Protein AF-V4ZV68-F1 (afdb_monomer)

Radius of gyration: 43.15 Å; Cα contacts (8 Å, |Δi|>4): 300; chains: 1; bounding box: 70×61×117 Å

Structure (mmCIF, N/CA/C/O backbone):
data_AF-V4ZV68-F1
#
_entry.id   AF-V4ZV68-F1
#
loop_
_atom_site.group_PDB
_atom_site.id
_atom_site.type_symbol
_atom_site.label_atom_id
_atom_site.label_alt_id
_atom_site.label_comp_id
_atom_site.label_asym_id
_atom_site.label_entity_id
_atom_site.label_seq_id
_atom_site.pdbx_PDB_ins_code
_atom_site.Cartn_x
_atom_site.Cartn_y
_atom_site.Cartn_z
_atom_site.occupancy
_atom_site.B_iso_or_equiv
_atom_site.auth_seq_id
_atom_site.auth_comp_id
_atom_site.auth_asym_id
_atom_site.auth_atom_id
_atom_site.pdbx_PDB_model_num
ATOM 1 N N . VAL A 1 1 ? -20.630 -19.781 59.875 1.00 51.06 1 VAL A N 1
ATOM 2 C CA . VAL A 1 1 ? -20.233 -19.107 58.623 1.00 51.06 1 VAL A CA 1
ATOM 3 C C . VAL A 1 1 ? -20.513 -20.066 57.483 1.00 51.06 1 VAL A C 1
ATOM 5 O O . VAL A 1 1 ? -19.965 -21.161 57.506 1.00 51.06 1 VAL A O 1
ATOM 8 N N . ALA A 1 2 ? -21.461 -19.727 56.608 1.00 61.34 2 ALA A N 1
ATOM 9 C CA . ALA A 1 2 ? -21.861 -20.578 55.482 1.00 61.34 2 ALA A CA 1
ATOM 10 C C . ALA A 1 2 ? -21.012 -20.315 54.225 1.00 61.34 2 ALA A C 1
ATOM 12 O O . ALA A 1 2 ? -20.821 -21.233 53.435 1.00 61.34 2 ALA A O 1
ATOM 13 N N . ASP A 1 3 ? -20.454 -19.106 54.104 1.00 63.41 3 ASP A N 1
ATOM 14 C CA . ASP A 1 3 ? -19.546 -18.684 53.041 1.00 63.41 3 ASP A CA 1
ATOM 15 C C . ASP A 1 3 ? -18.345 -17.932 53.660 1.00 63.41 3 ASP A C 1
ATOM 17 O O . ASP A 1 3 ? -18.550 -16.943 54.367 1.00 63.41 3 ASP A O 1
ATOM 21 N N . PRO A 1 4 ? -17.099 -18.417 53.502 1.00 64.12 4 PRO A N 1
ATOM 22 C CA . PRO A 1 4 ? -15.907 -17.743 54.014 1.00 64.12 4 PRO A CA 1
ATOM 23 C C 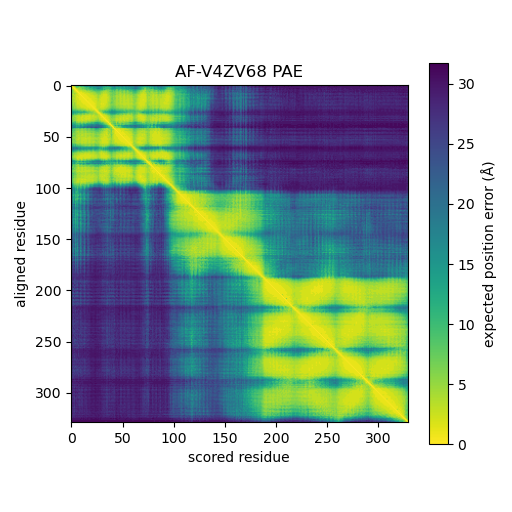. PRO A 1 4 ? -15.505 -16.490 53.215 1.00 64.12 4 PRO A C 1
ATOM 25 O O . PRO A 1 4 ? -14.633 -15.758 53.680 1.00 64.12 4 PRO A O 1
ATOM 28 N N . GLU A 1 5 ? -16.093 -16.246 52.039 1.00 65.94 5 GLU A N 1
ATOM 29 C CA . GLU A 1 5 ? -15.819 -15.067 51.201 1.00 65.94 5 GLU A CA 1
ATOM 30 C C . GLU A 1 5 ? -16.762 -13.885 51.493 1.00 65.94 5 GLU A C 1
ATOM 32 O O . GLU A 1 5 ? -16.598 -12.805 50.922 1.00 65.94 5 GLU A O 1
ATOM 37 N N . ASP A 1 6 ? -17.714 -14.072 52.409 1.00 74.19 6 ASP A N 1
ATOM 38 C CA . ASP A 1 6 ? -18.699 -13.066 52.799 1.00 74.19 6 ASP A CA 1
ATOM 39 C C . ASP A 1 6 ? -18.038 -11.815 53.418 1.00 74.19 6 ASP A C 1
ATOM 41 O O . ASP A 1 6 ? -17.112 -11.900 54.239 1.00 74.19 6 ASP A O 1
ATOM 45 N N . SER A 1 7 ? -18.507 -10.628 53.026 1.00 76.06 7 SER A N 1
ATOM 46 C CA . SER A 1 7 ? -17.995 -9.354 53.537 1.00 76.06 7 SER A CA 1
ATOM 47 C C . SER A 1 7 ? -18.281 -9.179 55.028 1.00 76.06 7 SER A C 1
ATOM 49 O O . SER A 1 7 ? -17.421 -8.653 55.742 1.00 76.06 7 SER A O 1
ATOM 51 N N . ASP A 1 8 ? -19.392 -9.733 55.520 1.00 79.50 8 ASP A N 1
ATOM 52 C CA . ASP A 1 8 ? -19.786 -9.716 56.934 1.00 79.50 8 ASP A CA 1
ATOM 53 C C . ASP A 1 8 ? -18.721 -10.357 57.837 1.00 79.50 8 ASP A C 1
ATOM 55 O O . ASP A 1 8 ? -18.378 -9.858 58.913 1.00 79.50 8 ASP A O 1
ATOM 59 N N . VAL A 1 9 ? -18.126 -11.461 57.378 1.00 82.25 9 VAL A N 1
ATOM 60 C CA . VAL A 1 9 ? -17.083 -12.186 58.114 1.00 82.25 9 VAL A CA 1
ATOM 61 C C . VAL A 1 9 ? -15.828 -11.324 58.251 1.00 82.25 9 VAL A C 1
ATOM 63 O O . VAL A 1 9 ? -15.207 -11.278 59.316 1.00 82.25 9 VAL A O 1
ATOM 66 N N . ASN A 1 10 ? -15.478 -10.586 57.196 1.00 83.06 10 ASN A N 1
ATOM 67 C CA . ASN A 1 10 ? -14.336 -9.678 57.208 1.00 83.06 10 ASN A CA 1
ATOM 68 C C . ASN A 1 10 ? -14.552 -8.492 58.160 1.00 83.06 10 ASN A C 1
ATOM 70 O O . ASN A 1 10 ? -13.594 -8.060 58.806 1.00 83.06 10 ASN A O 1
ATOM 74 N N . VAL A 1 11 ? -15.787 -7.998 58.299 1.00 86.12 11 VAL A N 1
ATOM 75 C CA . VAL A 1 11 ? -16.138 -6.957 59.283 1.00 86.12 11 VAL A CA 1
ATOM 76 C C . VAL A 1 11 ? -15.916 -7.452 60.704 1.00 86.12 11 VAL A C 1
ATOM 78 O O . VAL A 1 11 ? -15.262 -6.764 61.488 1.00 86.12 11 VAL A O 1
ATOM 81 N N . LEU A 1 12 ? -16.372 -8.664 61.027 1.00 87.75 12 LEU A N 1
ATOM 82 C CA . LEU A 1 12 ? -16.186 -9.245 62.360 1.00 87.75 12 LEU A CA 1
ATOM 83 C C . LEU A 1 12 ? -14.702 -9.434 62.705 1.00 87.75 12 LEU A C 1
ATOM 85 O O . LEU A 1 12 ? -14.276 -9.069 63.802 1.00 87.75 12 LEU A O 1
ATOM 89 N N . PHE A 1 13 ? -13.886 -9.935 61.771 1.00 88.19 13 PHE A N 1
ATOM 90 C CA . PHE A 1 13 ? -12.441 -10.070 61.992 1.00 88.19 13 PHE A CA 1
ATOM 91 C C . PHE A 1 13 ? -11.735 -8.721 62.165 1.00 88.19 13 PHE A C 1
ATOM 93 O O . PHE A 1 13 ? -10.830 -8.600 62.993 1.00 88.19 13 PHE A O 1
ATOM 100 N N . GLN A 1 14 ? -12.151 -7.694 61.419 1.00 87.62 14 GLN A N 1
ATOM 101 C CA . GLN A 1 14 ? -11.648 -6.334 61.624 1.00 87.62 14 GLN A CA 1
ATOM 102 C C . GLN A 1 14 ? -12.088 -5.762 62.974 1.00 87.62 14 GLN A C 1
ATOM 104 O O . GLN A 1 14 ? -11.306 -5.052 63.602 1.00 87.62 14 GLN A O 1
ATOM 109 N N . GLY A 1 15 ? -13.284 -6.120 63.449 1.00 89.69 15 GLY A N 1
ATOM 110 C CA . GLY A 1 15 ? -13.753 -5.845 64.805 1.00 89.69 15 GLY A CA 1
ATOM 111 C C . GLY A 1 15 ? -12.827 -6.401 65.873 1.00 89.69 15 GLY A C 1
ATOM 112 O O . GLY A 1 15 ? -12.333 -5.638 66.698 1.00 89.69 15 GLY A O 1
ATOM 113 N N . VAL A 1 16 ? -12.532 -7.701 65.817 1.00 90.69 16 VAL A N 1
ATOM 114 C CA . VAL A 1 16 ? -11.625 -8.356 66.777 1.00 90.69 16 VAL A CA 1
ATOM 115 C C . VAL A 1 16 ? -10.246 -7.699 66.761 1.00 90.69 16 VAL A C 1
ATOM 117 O O . VAL A 1 16 ? -9.710 -7.355 67.808 1.00 90.69 16 VAL A O 1
ATOM 120 N N . ARG A 1 17 ? -9.697 -7.436 65.570 1.00 89.31 17 ARG A N 1
ATOM 121 C CA . ARG A 1 17 ? -8.404 -6.759 65.450 1.00 89.31 17 ARG A CA 1
ATOM 122 C C . ARG A 1 17 ? -8.421 -5.354 66.060 1.00 89.31 17 ARG A C 1
ATOM 124 O O . ARG A 1 17 ? -7.480 -4.983 66.749 1.00 89.31 17 ARG A O 1
ATOM 131 N N . ALA A 1 18 ? -9.465 -4.569 65.797 1.00 88.44 18 ALA A N 1
ATOM 132 C CA . ALA A 1 18 ? -9.581 -3.221 66.341 1.00 88.44 18 ALA A CA 1
ATOM 133 C C . ALA A 1 18 ? -9.742 -3.227 67.867 1.00 88.44 18 ALA A C 1
ATOM 135 O O . ALA A 1 18 ? -9.184 -2.356 68.527 1.00 88.44 18 ALA A O 1
ATOM 136 N N . HIS A 1 19 ? -10.467 -4.205 68.413 1.00 90.19 19 HIS A N 1
ATOM 137 C CA . HIS A 1 19 ? -10.559 -4.433 69.851 1.00 90.19 19 HIS A CA 1
ATOM 138 C C . HIS A 1 19 ? -9.176 -4.712 70.454 1.00 90.19 19 HIS A C 1
ATOM 140 O O . HIS A 1 19 ? -8.770 -4.015 71.379 1.00 90.19 19 HIS A O 1
ATOM 146 N N . ASP A 1 20 ? -8.428 -5.665 69.893 1.00 89.75 20 ASP A N 1
ATOM 147 C CA . ASP A 1 20 ? -7.100 -6.035 70.398 1.00 89.75 20 ASP A CA 1
ATOM 148 C C . ASP A 1 20 ? -6.109 -4.860 70.330 1.00 89.75 20 ASP A C 1
ATOM 150 O O . ASP A 1 20 ? -5.338 -4.641 71.267 1.00 89.75 20 ASP A O 1
ATOM 154 N N . ASP A 1 21 ? -6.167 -4.067 69.253 1.00 88.44 21 ASP A N 1
ATOM 155 C CA . ASP A 1 21 ? -5.358 -2.856 69.095 1.00 88.44 21 ASP A CA 1
ATOM 156 C C . ASP A 1 21 ? -5.701 -1.803 70.171 1.00 88.44 21 ASP A C 1
ATOM 158 O O . ASP A 1 21 ? -4.793 -1.208 70.750 1.00 88.44 21 ASP A O 1
ATOM 162 N N . LEU A 1 22 ? -6.993 -1.583 70.458 1.00 87.00 22 LEU A N 1
ATOM 163 C CA . LEU A 1 22 ? -7.459 -0.579 71.426 1.00 87.00 22 LEU A CA 1
ATOM 164 C C . LEU A 1 22 ? -7.190 -0.987 72.878 1.00 87.00 22 LEU A C 1
ATOM 166 O O . LEU A 1 22 ? -6.742 -0.152 73.657 1.00 87.00 22 LEU A O 1
ATOM 170 N N . VAL A 1 23 ? -7.390 -2.261 73.234 1.00 87.88 23 VAL A N 1
ATOM 171 C CA . VAL A 1 23 ? -7.044 -2.797 74.566 1.00 87.88 23 VAL A CA 1
ATOM 172 C C . VAL A 1 23 ? -5.546 -2.657 74.845 1.00 87.88 23 VAL A C 1
ATOM 174 O O . VAL A 1 23 ? -5.139 -2.448 75.985 1.00 87.88 23 VAL A O 1
ATOM 177 N N . ALA A 1 24 ? -4.708 -2.778 73.813 1.00 86.00 24 ALA A N 1
ATOM 178 C CA . ALA A 1 24 ? -3.266 -2.620 73.954 1.00 86.00 24 ALA A CA 1
ATOM 179 C C . ALA A 1 24 ? -2.820 -1.151 74.071 1.00 86.00 24 ALA A C 1
ATOM 181 O O . ALA A 1 24 ? -1.747 -0.895 74.623 1.00 86.00 24 ALA A O 1
ATOM 182 N N . SER A 1 25 ? -3.590 -0.199 73.527 1.00 83.69 25 SER A N 1
ATOM 183 C CA . SER A 1 25 ? -3.204 1.216 73.453 1.00 83.69 25 SER A CA 1
ATOM 184 C C . SER A 1 25 ? -3.879 2.131 74.477 1.00 83.69 25 SER A C 1
ATOM 186 O O . SER A 1 25 ? -3.314 3.174 74.793 1.00 83.69 25 SER A O 1
ATOM 188 N N . GLU A 1 26 ? -5.065 1.779 74.972 1.00 76.62 26 GLU A N 1
ATOM 189 C CA . GLU A 1 26 ? -5.894 2.624 75.840 1.00 76.62 26 GLU A CA 1
ATOM 190 C C . GLU A 1 26 ? -6.051 2.004 77.239 1.00 76.62 26 GLU A C 1
ATOM 192 O O . GLU A 1 26 ? -6.160 0.791 77.390 1.00 76.62 26 GLU A O 1
ATOM 197 N N . GLU A 1 27 ? -6.116 2.838 78.283 1.00 65.25 27 GLU A N 1
ATOM 198 C CA . GLU A 1 27 ? -6.340 2.391 79.675 1.00 65.25 27 GLU A CA 1
ATOM 199 C C . GLU A 1 27 ? -7.836 2.205 80.023 1.00 65.25 27 GLU A C 1
ATOM 201 O O . GLU A 1 27 ? -8.191 1.959 81.176 1.00 65.25 27 GLU A O 1
ATOM 206 N N . GLN A 1 28 ? -8.724 2.351 79.037 1.00 74.00 28 GLN A N 1
ATOM 207 C CA . GLN A 1 28 ? -10.179 2.280 79.199 1.00 74.00 28 GLN A CA 1
ATOM 208 C C . GLN A 1 28 ? -10.694 0.848 78.991 1.00 74.00 28 GLN A C 1
ATOM 210 O O . GLN A 1 28 ? -10.077 0.044 78.296 1.00 74.00 28 GLN A O 1
ATOM 215 N N . GLY A 1 29 ? -11.852 0.527 79.576 1.00 79.56 29 GLY A N 1
ATOM 216 C CA . GLY A 1 29 ? -12.534 -0.739 79.304 1.00 79.56 29 GLY A CA 1
ATOM 217 C C . GLY A 1 29 ? -13.039 -0.772 77.862 1.00 79.56 29 GLY A C 1
ATOM 218 O O . GLY A 1 29 ? -13.906 0.019 77.499 1.00 79.56 29 GLY A O 1
ATOM 219 N N . VAL A 1 30 ? -12.494 -1.673 77.045 1.00 85.38 30 VAL A N 1
ATOM 220 C CA . VAL A 1 30 ? -12.913 -1.863 75.652 1.00 85.38 30 VAL A CA 1
ATOM 221 C C . VAL A 1 30 ? -13.770 -3.117 75.573 1.00 85.38 30 VAL A C 1
ATOM 223 O O . VAL A 1 30 ? -13.351 -4.188 75.998 1.00 85.38 30 VAL A O 1
ATOM 226 N N . GLU A 1 31 ? -14.958 -2.978 74.998 1.00 87.38 31 GLU A N 1
ATOM 227 C CA . GLU A 1 31 ? -15.880 -4.082 74.749 1.00 87.38 31 GLU A CA 1
ATOM 228 C C . GLU A 1 31 ? -16.194 -4.144 73.255 1.00 87.38 31 GLU A C 1
ATOM 230 O O . GLU A 1 31 ? -16.267 -3.119 72.571 1.00 87.38 31 GLU A O 1
ATOM 235 N N . ILE A 1 32 ? -16.387 -5.356 72.737 1.00 89.44 32 ILE A N 1
ATOM 236 C CA . ILE A 1 32 ? -16.771 -5.583 71.344 1.00 89.44 32 ILE A CA 1
ATOM 237 C C . ILE A 1 32 ? -18.203 -6.104 71.273 1.00 89.44 32 ILE A C 1
ATOM 239 O O . ILE A 1 32 ? -18.561 -7.086 71.919 1.00 89.44 32 ILE A O 1
ATOM 243 N N . ALA A 1 33 ? -19.020 -5.465 70.440 1.00 89.25 33 ALA A N 1
ATOM 244 C CA . ALA A 1 33 ? -20.384 -5.890 70.170 1.00 89.25 33 ALA A CA 1
ATOM 245 C C . ALA A 1 33 ? -20.601 -6.033 68.662 1.00 89.25 33 ALA A C 1
ATOM 247 O O . ALA A 1 33 ? -20.278 -5.133 67.887 1.00 89.25 33 ALA A O 1
ATOM 248 N N . ALA A 1 34 ? -21.164 -7.169 68.252 1.00 88.19 34 ALA A N 1
ATOM 249 C CA . ALA A 1 34 ? -21.643 -7.372 66.893 1.00 88.19 34 ALA A CA 1
ATOM 250 C C . ALA A 1 34 ? -23.130 -7.019 66.855 1.00 88.19 34 ALA A C 1
ATOM 252 O O . ALA A 1 34 ? -23.949 -7.706 67.461 1.00 88.19 34 ALA A O 1
ATOM 253 N N . VAL A 1 35 ? -23.470 -5.939 66.158 1.00 85.31 35 VAL A N 1
ATOM 254 C CA . VAL A 1 35 ? -24.853 -5.485 66.010 1.00 85.31 35 VAL A CA 1
ATOM 255 C C . VAL A 1 35 ? -25.361 -5.957 64.657 1.00 85.31 35 VAL A C 1
ATOM 257 O O . VAL A 1 35 ? -24.746 -5.671 63.633 1.00 85.31 35 VAL A O 1
ATOM 260 N N . THR A 1 36 ? -26.476 -6.686 64.648 1.00 77.75 36 THR A N 1
ATOM 261 C CA . THR A 1 36 ? -27.062 -7.209 63.408 1.00 77.75 36 THR A CA 1
ATOM 262 C C . THR A 1 36 ? -28.302 -6.415 63.016 1.00 77.75 36 THR A C 1
ATOM 264 O O . THR A 1 36 ? -29.157 -6.104 63.844 1.00 77.75 36 THR A O 1
ATOM 267 N N . GLY A 1 37 ? -28.392 -6.058 61.737 1.00 71.31 37 GLY A N 1
ATOM 268 C CA . GLY A 1 37 ? -29.589 -5.468 61.146 1.00 71.31 37 GLY A CA 1
ATOM 269 C C . GLY A 1 37 ? -30.519 -6.535 60.567 1.00 71.31 37 GLY A C 1
ATOM 270 O O . GLY A 1 37 ? -30.129 -7.676 60.331 1.00 71.31 37 GLY A O 1
ATOM 271 N N . THR A 1 38 ? -31.765 -6.158 60.282 1.00 66.31 38 THR A N 1
ATOM 272 C CA . THR A 1 38 ? -32.679 -6.991 59.482 1.00 66.31 38 THR A CA 1
ATOM 273 C C . THR A 1 38 ? -32.733 -6.462 58.049 1.00 66.31 38 THR A C 1
ATOM 275 O O . THR A 1 38 ? -32.821 -5.253 57.854 1.00 66.31 38 THR A O 1
ATOM 278 N N . GLN A 1 39 ? -32.741 -7.344 57.038 1.00 56.88 39 GLN A N 1
ATOM 279 C CA . GLN A 1 39 ? -32.863 -6.987 55.607 1.00 56.88 39 GLN A CA 1
ATOM 280 C C . GLN A 1 39 ? -34.286 -6.506 55.217 1.00 56.88 39 GLN A C 1
ATOM 282 O O . GLN A 1 39 ? -34.841 -6.898 54.191 1.00 56.88 39 GLN A O 1
ATOM 287 N N . ALA A 1 40 ? -34.944 -5.708 56.060 1.00 55.06 40 ALA A N 1
ATOM 288 C CA . ALA A 1 40 ? -36.291 -5.184 55.831 1.00 55.06 40 ALA A CA 1
ATOM 289 C C . ALA A 1 40 ? -36.257 -3.676 55.524 1.00 55.06 40 ALA A C 1
ATOM 291 O O . ALA A 1 40 ? -35.378 -2.967 55.990 1.00 55.06 40 ALA A O 1
ATOM 292 N N . GLY A 1 41 ? -37.241 -3.164 54.773 1.00 57.12 41 GLY A N 1
ATOM 293 C CA . GLY A 1 41 ? -37.280 -1.757 54.341 1.00 57.12 41 GLY A CA 1
ATOM 294 C C . GLY A 1 41 ? -37.081 -0.711 55.459 1.00 57.12 41 GLY A C 1
ATOM 295 O O . GLY A 1 41 ? -37.645 -0.836 56.555 1.00 57.12 41 GLY A O 1
ATOM 296 N N . ASP A 1 42 ? -36.312 0.326 55.108 1.00 68.88 42 ASP A N 1
ATOM 297 C CA . ASP A 1 42 ? -35.711 1.433 55.878 1.00 68.88 42 ASP A CA 1
ATOM 298 C C . ASP A 1 42 ? -36.140 1.630 57.342 1.00 68.88 42 ASP A C 1
ATOM 300 O O . ASP A 1 42 ? -35.313 1.631 58.249 1.00 68.88 42 ASP A O 1
ATOM 304 N N . VAL A 1 43 ? -37.428 1.824 57.635 1.00 76.31 43 VAL A N 1
ATOM 305 C CA . VAL A 1 43 ? -37.849 2.240 58.987 1.00 76.31 43 VAL A CA 1
ATOM 306 C C . VAL A 1 43 ? -37.840 1.087 59.995 1.00 76.31 43 VAL A C 1
ATOM 308 O O . VAL A 1 43 ? -37.548 1.301 61.171 1.00 76.31 43 VAL A O 1
ATOM 311 N N . ARG A 1 44 ? -38.188 -0.136 59.572 1.00 78.81 44 ARG A N 1
ATOM 312 C CA . ARG A 1 44 ? -38.219 -1.291 60.488 1.00 78.81 44 ARG A CA 1
ATOM 313 C C . ARG A 1 44 ? -36.811 -1.775 60.819 1.00 78.81 44 ARG A C 1
ATOM 315 O O . ARG A 1 44 ? -36.555 -2.053 61.986 1.00 78.81 44 ARG A O 1
ATOM 322 N N . ALA A 1 45 ? -35.919 -1.783 59.831 1.00 77.38 45 ALA A N 1
ATOM 323 C CA . ALA A 1 45 ? -34.507 -2.083 60.038 1.00 77.38 45 ALA A CA 1
ATOM 324 C C . ALA A 1 45 ? -33.843 -1.069 60.977 1.00 77.38 45 ALA A C 1
ATOM 326 O O . ALA A 1 45 ? -33.215 -1.475 61.949 1.00 77.38 45 ALA A O 1
ATOM 327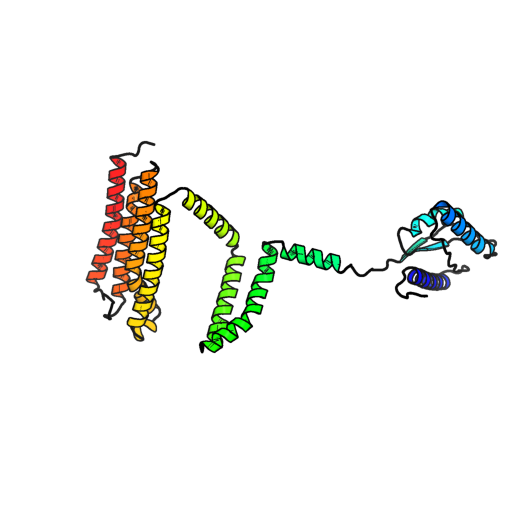 N N . ASN A 1 46 ? -34.083 0.233 60.778 1.00 81.56 46 ASN A N 1
ATOM 328 C CA . ASN A 1 46 ? -33.524 1.273 61.647 1.00 81.56 46 ASN A CA 1
ATOM 329 C C . ASN A 1 46 ? -34.022 1.190 63.098 1.00 81.56 46 ASN A C 1
ATOM 331 O O . ASN A 1 46 ? -33.269 1.498 64.018 1.00 81.56 46 ASN A O 1
ATOM 335 N N . ARG A 1 47 ? -35.278 0.778 63.330 1.00 83.88 47 ARG A N 1
ATOM 336 C CA . ARG A 1 47 ? -35.783 0.553 64.696 1.00 83.88 47 ARG A CA 1
ATOM 337 C C . ARG A 1 47 ? -35.138 -0.664 65.346 1.00 83.88 47 ARG A C 1
ATOM 339 O O . ARG A 1 47 ? -34.618 -0.523 66.440 1.00 83.88 47 ARG A O 1
ATOM 346 N N . ALA A 1 48 ? -35.115 -1.801 64.648 1.00 84.31 48 ALA A N 1
ATOM 347 C CA . ALA A 1 48 ? -34.503 -3.026 65.160 1.00 84.31 48 ALA A CA 1
ATOM 348 C C . ALA A 1 48 ? -33.015 -2.826 65.485 1.00 84.31 48 ALA A C 1
ATOM 350 O O . ALA A 1 48 ? -32.557 -3.227 66.546 1.00 84.31 48 ALA A O 1
ATOM 351 N N . LEU A 1 49 ? -32.286 -2.130 64.608 1.00 86.00 49 LEU A N 1
ATOM 352 C CA . LEU A 1 49 ? -30.897 -1.754 64.850 1.00 86.00 49 LEU A CA 1
ATOM 353 C C . LEU A 1 49 ? -30.751 -0.874 66.098 1.00 86.00 49 LEU A C 1
ATOM 355 O O . LEU A 1 49 ? -29.840 -1.071 66.896 1.00 86.00 49 LEU A O 1
ATOM 359 N N . GLY A 1 50 ? -31.636 0.111 66.255 1.00 87.00 50 GLY A N 1
ATOM 360 C CA . GLY A 1 50 ? -31.651 0.972 67.429 1.00 87.00 50 GLY A CA 1
ATOM 361 C C . GLY A 1 50 ? -31.868 0.191 68.724 1.00 87.00 50 GLY A C 1
ATOM 362 O O . GLY A 1 50 ? -31.113 0.391 69.668 1.00 87.00 50 GLY A O 1
ATOM 363 N N . ASP A 1 51 ? -32.847 -0.715 68.736 1.00 88.25 51 ASP A N 1
ATOM 364 C CA . ASP A 1 51 ? -33.174 -1.557 69.893 1.00 88.25 51 ASP A CA 1
ATOM 365 C C . ASP A 1 51 ? -32.009 -2.499 70.263 1.00 88.25 51 ASP A C 1
ATOM 367 O O . ASP A 1 51 ? -31.733 -2.724 71.443 1.00 88.25 51 ASP A O 1
ATOM 371 N N . GLU A 1 52 ? -31.285 -3.017 69.265 1.00 88.50 52 GLU A N 1
ATOM 372 C CA . GLU A 1 52 ? -30.099 -3.856 69.474 1.00 88.50 52 GLU A CA 1
ATOM 373 C C . GLU A 1 52 ? -28.952 -3.051 70.107 1.00 88.50 52 GLU A C 1
ATOM 375 O O . GLU A 1 52 ? -28.355 -3.479 71.095 1.00 88.50 52 GLU A O 1
ATOM 380 N N . VAL A 1 53 ? -28.690 -1.837 69.603 1.00 88.44 53 VAL A N 1
ATOM 381 C CA . VAL A 1 53 ? -27.705 -0.917 70.200 1.00 88.44 53 VAL A CA 1
ATOM 382 C C . VAL A 1 53 ? -28.106 -0.546 71.628 1.00 88.44 53 VAL A C 1
ATOM 384 O O . VAL A 1 53 ? -27.259 -0.560 72.517 1.00 88.44 53 VAL A O 1
ATOM 387 N N . ASP A 1 54 ? -29.387 -0.268 71.875 1.00 88.62 54 ASP A N 1
ATOM 388 C CA . ASP A 1 54 ? -29.898 0.059 73.210 1.00 88.62 54 ASP A CA 1
ATOM 389 C C . ASP A 1 54 ? -29.730 -1.129 74.179 1.00 88.62 54 ASP A C 1
ATOM 391 O O . ASP A 1 54 ? -29.391 -0.938 75.348 1.00 88.62 54 ASP A O 1
ATOM 395 N N . THR A 1 55 ? -29.881 -2.362 73.688 1.00 88.44 55 THR A N 1
ATOM 396 C CA . THR A 1 55 ? -29.644 -3.592 74.462 1.00 88.44 55 THR A CA 1
ATOM 397 C C . THR A 1 55 ? -28.167 -3.760 74.822 1.00 88.44 55 THR A C 1
ATOM 399 O O . THR A 1 55 ? -27.848 -4.061 75.974 1.00 88.44 55 THR A O 1
ATOM 402 N N . VAL A 1 56 ? -27.260 -3.516 73.869 1.00 88.44 56 VAL A N 1
ATOM 403 C CA . VAL A 1 56 ? -25.809 -3.534 74.115 1.00 88.44 56 VAL A CA 1
ATOM 404 C C . VAL A 1 56 ? -25.433 -2.473 75.150 1.00 88.44 56 VAL A C 1
ATOM 406 O O . VAL A 1 56 ? -24.772 -2.790 76.137 1.00 88.44 56 VAL A O 1
ATOM 409 N N . LEU A 1 57 ? -25.907 -1.235 74.981 1.00 86.62 57 LEU A N 1
ATOM 410 C CA . LEU A 1 57 ? -25.635 -0.135 75.909 1.00 86.62 57 LEU A CA 1
ATOM 411 C C . LEU A 1 57 ? -26.193 -0.406 77.314 1.00 86.62 57 LEU A C 1
ATOM 413 O O . LEU A 1 57 ? -25.533 -0.088 78.296 1.00 86.62 57 LEU A O 1
ATOM 417 N N . ALA A 1 58 ? -27.367 -1.032 77.434 1.00 84.94 58 ALA A N 1
ATOM 418 C CA . ALA A 1 58 ? -27.933 -1.417 78.729 1.00 84.94 58 ALA A CA 1
ATOM 419 C C . ALA A 1 58 ? -27.118 -2.513 79.444 1.00 84.94 58 ALA A C 1
ATOM 421 O O . ALA A 1 58 ? -27.140 -2.590 80.674 1.00 84.94 58 ALA A O 1
ATOM 422 N N . GLY A 1 59 ? -26.401 -3.354 78.690 1.00 82.25 59 GLY A N 1
ATOM 423 C CA . GLY A 1 59 ? -25.468 -4.346 79.231 1.00 82.25 59 GLY A CA 1
ATOM 424 C C . GLY A 1 59 ? -24.159 -3.735 79.742 1.00 82.25 59 GLY A C 1
ATOM 425 O O . GLY A 1 59 ? -23.551 -4.270 80.672 1.00 82.25 59 GLY A O 1
ATOM 426 N N . LEU A 1 60 ? -23.752 -2.589 79.191 1.00 80.00 60 LEU A N 1
ATOM 427 C CA . LEU A 1 60 ? -22.564 -1.841 79.598 1.00 80.00 60 LEU A CA 1
ATOM 428 C C . LEU A 1 60 ? -22.873 -1.039 80.873 1.00 80.00 60 LEU A C 1
ATOM 430 O O . LEU A 1 60 ? -23.290 0.116 80.850 1.00 80.00 60 LEU A O 1
ATOM 434 N N . SER A 1 61 ? -22.709 -1.682 82.028 1.00 60.41 61 SER A N 1
ATOM 435 C CA . SER A 1 61 ? -22.945 -1.073 83.343 1.00 60.41 61 SER A CA 1
ATOM 436 C C . SER A 1 61 ? -21.799 -0.137 83.750 1.00 60.41 61 SER A C 1
ATOM 438 O O . SER A 1 61 ? -21.030 -0.450 84.658 1.00 60.41 61 SER A O 1
ATOM 440 N N . THR A 1 62 ? -21.668 1.014 83.091 1.00 61.09 62 THR A N 1
ATOM 441 C CA . THR A 1 62 ? -20.609 1.994 83.376 1.00 61.09 62 THR A CA 1
ATOM 442 C C . THR A 1 62 ? -21.193 3.356 83.743 1.00 61.09 62 THR A C 1
ATOM 444 O O . THR A 1 62 ? -22.058 3.884 83.054 1.00 61.09 62 THR A O 1
ATOM 447 N N . GLY A 1 63 ? -20.700 3.963 84.827 1.00 60.50 63 GLY A N 1
ATOM 448 C CA . GLY A 1 63 ? -21.028 5.347 85.208 1.00 60.50 63 GLY A CA 1
ATOM 449 C C . GLY A 1 63 ? -20.315 6.413 84.361 1.00 60.50 63 GLY A C 1
ATOM 450 O O . GLY A 1 63 ? -20.322 7.585 84.732 1.00 60.50 63 GLY A O 1
ATOM 451 N N . GLU A 1 64 ? -19.677 6.002 83.264 1.00 70.31 64 GLU A N 1
ATOM 452 C CA . GLU A 1 64 ? -18.827 6.806 82.386 1.00 70.31 64 GLU A CA 1
ATOM 453 C C . GLU A 1 64 ? -19.457 6.954 80.995 1.00 70.31 64 GLU A C 1
ATOM 455 O O . GLU A 1 64 ? -20.336 6.185 80.601 1.00 70.31 64 GLU A O 1
ATOM 460 N N . SER A 1 65 ? -19.023 7.971 80.247 1.00 77.38 65 SER A N 1
ATOM 461 C CA . SER A 1 65 ? -19.476 8.202 78.876 1.00 77.38 65 SER A CA 1
ATOM 462 C C . SER A 1 65 ? -18.911 7.140 77.933 1.00 77.38 65 SER A C 1
ATOM 464 O O . SER A 1 65 ? -17.700 7.074 77.749 1.00 77.38 65 SER A O 1
ATOM 466 N N . VAL A 1 66 ? -19.790 6.364 77.302 1.00 84.00 66 VAL A N 1
ATOM 467 C CA . VAL A 1 66 ? -19.425 5.376 76.278 1.00 84.00 66 VAL A CA 1
ATOM 468 C C . VAL A 1 66 ? -19.252 6.074 74.927 1.00 84.00 66 VAL A C 1
ATOM 470 O O . VAL A 1 66 ? -20.109 6.870 74.539 1.00 84.00 66 VAL A O 1
ATOM 473 N N . SER A 1 67 ? -18.182 5.761 74.197 1.00 87.62 67 SER A N 1
ATOM 474 C CA . SER A 1 67 ? -17.987 6.132 72.790 1.00 87.62 67 SER A CA 1
ATOM 475 C C . SER A 1 67 ? -17.780 4.890 71.920 1.00 87.62 67 SER A C 1
ATOM 477 O O . SER A 1 67 ? -17.500 3.803 72.423 1.00 87.62 67 SER A O 1
ATOM 479 N N . ALA A 1 68 ? -17.990 5.023 70.608 1.00 89.75 68 ALA A N 1
ATOM 480 C CA . ALA A 1 68 ? -17.990 3.895 69.681 1.00 89.75 68 ALA A CA 1
ATOM 481 C C . ALA A 1 68 ? -17.038 4.086 68.493 1.00 89.75 68 ALA A C 1
ATOM 483 O O . ALA A 1 68 ? -16.977 5.150 67.869 1.00 89.75 68 ALA A O 1
ATOM 484 N N . VAL A 1 69 ? -16.366 2.998 68.111 1.00 89.31 69 VAL A N 1
ATOM 485 C CA . VAL A 1 69 ? -15.685 2.842 66.820 1.00 89.31 69 VAL A CA 1
ATOM 486 C C . VAL A 1 69 ? -16.532 1.921 65.952 1.00 89.31 69 VAL A C 1
ATOM 488 O O . VAL A 1 69 ? -16.702 0.748 66.272 1.00 89.31 69 VAL A O 1
ATOM 491 N N . VAL A 1 70 ? -17.076 2.443 64.854 1.00 89.69 70 VAL A N 1
ATOM 492 C CA . VAL A 1 70 ? -17.976 1.676 63.979 1.00 89.69 70 VAL A CA 1
ATOM 493 C C . VAL A 1 70 ? -17.191 1.066 62.825 1.00 89.69 70 VAL A C 1
ATOM 495 O O . VAL A 1 70 ? -16.426 1.760 62.155 1.00 89.69 70 VAL A O 1
ATOM 498 N N . ILE A 1 71 ? -17.389 -0.226 62.565 1.00 88.88 71 ILE A N 1
ATOM 499 C CA . ILE A 1 71 ? -16.745 -0.957 61.468 1.00 88.88 71 ILE A CA 1
ATOM 500 C C . ILE A 1 71 ? -17.838 -1.502 60.550 1.00 88.88 71 ILE A C 1
ATOM 502 O O . ILE A 1 71 ? -18.797 -2.093 61.033 1.00 88.88 71 ILE A O 1
ATOM 506 N N . THR A 1 72 ? -17.716 -1.267 59.243 1.00 86.88 72 THR A N 1
ATOM 507 C CA . THR A 1 72 ? -18.758 -1.569 58.241 1.00 86.88 72 THR A CA 1
ATOM 508 C C . THR A 1 72 ? -18.140 -2.020 56.910 1.00 86.88 72 THR A C 1
ATOM 510 O O . THR A 1 72 ? -17.019 -1.608 56.593 1.00 86.88 72 THR A O 1
ATOM 513 N N . ASP A 1 73 ? -18.828 -2.867 56.137 1.00 79.25 73 ASP A N 1
ATOM 514 C CA . ASP A 1 73 ? -18.356 -3.418 54.855 1.00 79.25 73 ASP A CA 1
ATOM 515 C C . ASP A 1 73 ? -18.651 -2.543 53.619 1.00 79.25 73 ASP A C 1
ATOM 517 O O . ASP A 1 73 ? -18.084 -2.788 52.550 1.00 79.25 73 ASP A O 1
ATOM 521 N N . GLY A 1 74 ? -19.465 -1.484 53.720 1.00 70.44 74 GLY A N 1
ATOM 522 C CA . GLY A 1 74 ? -19.718 -0.625 52.561 1.00 70.44 74 GLY A CA 1
ATOM 523 C C . GLY A 1 74 ? -20.896 0.349 52.640 1.00 70.44 74 GLY A C 1
ATOM 524 O O . GLY A 1 74 ? -21.517 0.574 53.671 1.00 70.44 74 GLY A O 1
ATOM 525 N N . ALA A 1 75 ? -21.196 0.966 51.490 1.00 55.19 75 ALA A N 1
ATOM 526 C CA . ALA A 1 75 ? -22.090 2.122 51.360 1.00 55.19 75 ALA A CA 1
ATOM 527 C C . ALA A 1 75 ? -23.575 1.866 51.704 1.00 55.19 75 ALA A C 1
ATOM 529 O O . ALA A 1 75 ? -24.300 2.831 51.941 1.00 55.19 75 ALA A O 1
ATOM 530 N N . GLN A 1 76 ? -24.044 0.611 51.715 1.00 57.28 76 GLN A N 1
ATOM 531 C CA . GLN A 1 76 ? -25.415 0.277 52.139 1.00 57.28 76 GLN A CA 1
ATOM 532 C C . GLN A 1 76 ? -25.572 0.390 53.663 1.00 57.28 76 GLN A C 1
ATOM 534 O O . GLN A 1 76 ? -26.560 0.950 54.143 1.00 57.28 76 GLN A O 1
ATOM 539 N N . ASP A 1 77 ? -24.545 -0.005 54.410 1.00 61.72 77 ASP A N 1
ATOM 540 C CA . ASP A 1 77 ? -24.544 -0.008 55.871 1.00 61.72 77 ASP A CA 1
ATOM 541 C C . ASP A 1 77 ? -24.221 1.362 56.480 1.00 61.72 77 ASP A C 1
ATOM 543 O O . ASP A 1 77 ? -24.541 1.626 57.634 1.00 61.72 77 ASP A O 1
ATOM 547 N N . GLU A 1 78 ? -23.696 2.319 55.713 1.00 67.81 78 GLU A N 1
ATOM 548 C CA . GLU A 1 78 ? -23.512 3.699 56.194 1.00 67.81 78 GLU A CA 1
ATOM 549 C C . GLU A 1 78 ? -24.823 4.442 56.454 1.00 67.81 78 GLU A C 1
ATOM 551 O O . GLU A 1 78 ? -24.858 5.388 57.248 1.00 67.81 78 GLU A O 1
ATOM 556 N N . SER A 1 79 ? -25.916 3.993 55.833 1.00 73.00 79 SER A N 1
ATOM 557 C CA . SER A 1 79 ? -27.264 4.497 56.109 1.00 73.00 79 SER A CA 1
ATOM 558 C C . SER A 1 79 ? -27.684 4.288 57.573 1.00 73.00 79 SER A C 1
ATOM 560 O O . SER A 1 79 ? -28.568 4.991 58.068 1.00 73.00 79 SER A O 1
ATOM 562 N N . THR A 1 80 ? -27.002 3.386 58.288 1.00 77.75 80 THR A N 1
ATOM 563 C CA . THR A 1 80 ? -27.236 3.068 59.699 1.00 77.75 80 THR A CA 1
ATOM 564 C C . THR A 1 80 ? -26.491 3.982 60.676 1.00 77.75 80 THR A C 1
ATOM 566 O O . THR A 1 80 ? -26.909 4.140 61.827 1.00 77.75 80 THR A O 1
ATOM 569 N N . LEU A 1 81 ? -25.426 4.662 60.227 1.00 85.75 81 LEU A N 1
ATOM 570 C CA . LEU A 1 81 ? -24.605 5.536 61.073 1.00 85.75 81 LEU A CA 1
ATOM 571 C C . LEU A 1 81 ? -25.411 6.626 61.800 1.00 85.75 81 LEU A C 1
ATOM 573 O O . LEU A 1 81 ? -25.126 6.865 62.975 1.00 85.75 81 LEU A O 1
ATOM 577 N N . PRO A 1 82 ? -26.418 7.285 61.184 1.00 85.81 82 PRO A N 1
ATOM 578 C CA . PRO A 1 82 ? -27.261 8.246 61.893 1.00 85.81 82 PRO A CA 1
ATOM 579 C C . PRO A 1 82 ? -28.040 7.625 63.061 1.00 85.81 82 PRO A C 1
ATOM 581 O O . PRO A 1 82 ? -28.236 8.285 64.081 1.00 85.81 82 PRO A O 1
ATOM 584 N N . VAL A 1 83 ? -28.461 6.361 62.937 1.00 86.25 83 VAL A N 1
ATOM 585 C CA . VAL A 1 83 ? -29.200 5.637 63.983 1.00 86.25 83 VAL A CA 1
ATOM 586 C C . VAL A 1 83 ? -28.286 5.356 65.172 1.00 86.25 83 VAL A C 1
ATOM 588 O O . VAL A 1 83 ? -28.660 5.661 66.305 1.00 86.25 83 VAL A O 1
ATOM 591 N N . ILE A 1 84 ? -27.070 4.867 64.921 1.00 87.56 84 ILE A N 1
ATOM 592 C CA . ILE A 1 84 ? -26.070 4.597 65.966 1.00 87.56 84 ILE A CA 1
ATOM 593 C C . ILE A 1 84 ? -25.645 5.906 66.646 1.00 87.56 84 ILE A C 1
ATOM 595 O O . ILE A 1 84 ? -25.674 6.016 67.871 1.00 87.56 84 ILE A O 1
ATOM 599 N N . ARG A 1 85 ? -25.360 6.949 65.854 1.00 89.19 85 ARG A N 1
ATOM 600 C CA . ARG A 1 85 ? -24.939 8.271 66.351 1.00 89.19 85 ARG A CA 1
ATOM 601 C C . ARG A 1 85 ? -25.982 8.942 67.248 1.00 89.19 85 ARG A C 1
ATOM 603 O O . ARG A 1 85 ? -25.628 9.780 68.070 1.00 89.19 85 ARG A O 1
ATOM 610 N N . SER A 1 86 ? -27.263 8.603 67.093 1.00 89.50 86 SER A N 1
ATOM 611 C CA . SER A 1 86 ? -28.327 9.125 67.962 1.00 89.50 86 SER A CA 1
ATOM 612 C C . SER A 1 86 ? -28.312 8.548 69.386 1.00 89.50 86 SER A C 1
ATOM 614 O O . SER A 1 86 ? -28.964 9.116 70.258 1.00 89.50 86 SER A O 1
ATOM 616 N N . ARG A 1 87 ? -27.578 7.450 69.621 1.00 88.12 87 ARG A N 1
ATOM 617 C CA . ARG A 1 87 ? -27.531 6.711 70.896 1.00 88.12 87 ARG A CA 1
ATOM 618 C C . ARG A 1 87 ? -26.168 6.776 71.577 1.00 88.12 87 ARG A C 1
ATOM 620 O O . ARG A 1 87 ? -26.112 6.893 72.795 1.00 88.12 87 ARG A O 1
ATOM 627 N N . VAL A 1 88 ? -25.085 6.747 70.799 1.00 89.50 88 VAL A N 1
ATOM 628 C CA . VAL A 1 88 ? -23.706 6.778 71.307 1.00 89.50 88 VAL A CA 1
ATOM 629 C C . VAL A 1 88 ? -22.828 7.693 70.434 1.00 89.50 88 VAL A C 1
ATOM 631 O O . VAL A 1 88 ? -22.982 7.690 69.206 1.00 89.50 88 VAL A O 1
ATOM 634 N N . PRO A 1 89 ? -21.924 8.509 71.013 1.00 89.81 89 PRO A N 1
ATOM 635 C CA . PRO A 1 89 ? -20.949 9.266 70.232 1.00 89.81 89 PRO A CA 1
ATOM 636 C C . PRO A 1 89 ? -20.015 8.321 69.462 1.00 89.81 89 PRO A C 1
ATOM 638 O O . PRO A 1 89 ? -19.573 7.304 69.989 1.00 89.81 89 PRO A O 1
ATOM 641 N N . ILE A 1 90 ? -19.727 8.657 68.201 1.00 90.69 90 ILE A N 1
ATOM 642 C CA . ILE A 1 90 ? -18.863 7.862 67.317 1.00 90.69 90 ILE A CA 1
ATOM 643 C C . ILE A 1 90 ? -17.531 8.591 67.140 1.00 90.69 90 ILE A C 1
ATOM 645 O O . ILE A 1 90 ? -17.512 9.672 66.548 1.00 90.69 90 ILE A O 1
ATOM 649 N N . ASP A 1 91 ? -16.437 7.970 67.579 1.00 89.31 91 ASP A N 1
ATOM 650 C CA . ASP A 1 91 ? -15.085 8.535 67.489 1.00 89.31 91 ASP A CA 1
ATOM 651 C C . ASP A 1 91 ? -14.448 8.279 66.120 1.00 89.31 91 ASP A C 1
ATOM 653 O O . ASP A 1 91 ? -13.749 9.132 65.571 1.00 89.31 91 ASP A O 1
ATOM 657 N N . SER A 1 92 ? -14.701 7.106 65.529 1.00 86.44 92 SER A N 1
ATOM 658 C CA . SER A 1 92 ? -14.215 6.784 64.186 1.00 86.44 92 SER A CA 1
ATOM 659 C C . SER A 1 92 ? -15.090 5.761 63.464 1.00 86.44 92 SER A C 1
ATOM 661 O O . SER A 1 92 ? -15.805 4.971 64.080 1.00 86.44 92 SER A O 1
ATOM 663 N N . VAL A 1 93 ? -15.025 5.789 62.131 1.00 86.94 93 VAL A N 1
ATOM 664 C CA . VAL A 1 93 ? -15.672 4.812 61.248 1.00 86.94 93 VAL A CA 1
ATOM 665 C C . VAL A 1 93 ? -14.594 4.161 60.385 1.00 86.94 93 VAL A C 1
ATOM 667 O O . VAL A 1 93 ? -13.864 4.866 59.685 1.00 86.94 93 VAL A O 1
ATOM 670 N N . ARG A 1 94 ? -14.479 2.830 60.421 1.00 85.94 94 ARG A N 1
ATOM 671 C CA . ARG A 1 94 ? -13.533 2.058 59.601 1.00 85.94 94 ARG A CA 1
ATOM 672 C C . ARG A 1 94 ? -14.300 1.241 58.562 1.00 85.94 94 ARG A C 1
ATOM 674 O O . ARG A 1 94 ? -15.196 0.477 58.903 1.00 85.94 94 ARG A O 1
ATOM 681 N N . ARG A 1 95 ? -13.937 1.398 57.288 1.00 81.56 95 ARG A N 1
ATOM 682 C CA . ARG A 1 95 ? -14.571 0.688 56.167 1.00 81.56 95 ARG A CA 1
ATOM 683 C C . ARG A 1 95 ? -13.731 -0.511 55.745 1.00 81.56 95 ARG A C 1
ATOM 685 O O . ARG A 1 95 ? -12.533 -0.359 55.500 1.00 81.56 95 ARG A O 1
ATOM 692 N N . VAL A 1 96 ? -14.360 -1.672 55.610 1.00 78.38 96 VAL A N 1
ATOM 693 C CA . VAL A 1 96 ? -13.727 -2.910 55.147 1.00 78.38 96 VAL A CA 1
ATOM 694 C C . VAL A 1 96 ? -14.047 -3.095 53.669 1.00 78.38 96 VAL A C 1
ATOM 696 O O . VAL A 1 96 ? -15.126 -3.537 53.310 1.00 78.38 96 VAL A O 1
ATOM 699 N N . VAL A 1 97 ? -13.116 -2.730 52.785 1.00 67.69 97 VAL A N 1
ATOM 700 C CA . VAL A 1 97 ? -13.315 -2.883 51.334 1.00 67.69 97 VAL A CA 1
ATOM 701 C C . VAL A 1 97 ? -12.856 -4.270 50.898 1.00 67.69 97 VAL A C 1
ATOM 703 O O . VAL A 1 97 ? -11.655 -4.550 50.873 1.00 67.69 97 VAL A O 1
ATOM 706 N N . VAL A 1 98 ? -13.801 -5.119 50.499 1.00 63.00 98 VAL A N 1
ATOM 707 C CA . VAL A 1 98 ? -13.503 -6.405 49.858 1.00 63.00 98 VAL A CA 1
ATOM 708 C C . VAL A 1 98 ? -13.328 -6.176 48.352 1.00 63.00 98 VAL A C 1
ATOM 710 O O . VAL A 1 98 ? -14.192 -5.606 47.688 1.00 63.00 98 VAL A O 1
ATOM 713 N N . ARG A 1 99 ? -12.188 -6.590 47.782 1.00 59.38 99 ARG A N 1
ATOM 714 C CA . ARG A 1 99 ? -11.988 -6.587 46.322 1.00 59.38 99 ARG A CA 1
ATOM 715 C C . ARG A 1 99 ? -12.734 -7.777 45.724 1.00 59.38 99 ARG A C 1
ATOM 717 O O . ARG A 1 99 ? -12.223 -8.889 45.777 1.00 59.38 99 ARG A O 1
ATOM 724 N N . GLN A 1 100 ? -13.900 -7.542 45.132 1.00 56.97 100 GLN A N 1
ATOM 725 C CA . GLN A 1 100 ? -14.563 -8.561 44.319 1.00 56.97 100 GLN A CA 1
ATOM 726 C C . GLN A 1 100 ? -13.776 -8.798 43.021 1.00 56.97 100 GLN A C 1
ATOM 728 O O . GLN A 1 100 ? -13.230 -7.863 42.421 1.00 56.97 100 GLN A O 1
ATOM 733 N N . ALA A 1 101 ? -13.690 -10.061 42.601 1.00 59.81 101 ALA A N 1
ATOM 734 C CA . ALA A 1 101 ? -13.134 -10.426 41.307 1.00 59.81 101 ALA A CA 1
ATOM 735 C C . ALA A 1 101 ? -13.984 -9.776 40.202 1.00 59.81 101 ALA A C 1
ATOM 737 O O . ALA A 1 101 ? -15.200 -9.912 40.190 1.00 59.81 101 ALA A O 1
ATOM 738 N N . GLN A 1 102 ? -13.346 -9.030 39.300 1.00 58.16 102 GLN A N 1
ATOM 739 C CA . GLN A 1 102 ? -14.020 -8.403 38.162 1.00 58.16 102 GLN A CA 1
ATOM 740 C C . GLN A 1 102 ? -14.693 -9.482 37.297 1.00 58.16 102 GLN A C 1
ATOM 742 O O . GLN A 1 102 ? -14.030 -10.449 36.912 1.00 58.16 102 GLN A O 1
ATOM 747 N N . ASP A 1 103 ? -15.977 -9.306 36.970 1.00 66.31 103 ASP A N 1
ATOM 748 C CA . ASP A 1 103 ? -16.742 -10.244 36.143 1.00 66.31 103 ASP A CA 1
ATOM 749 C C . ASP A 1 103 ? -16.052 -10.502 34.791 1.00 66.31 103 ASP A C 1
ATOM 751 O O . ASP A 1 103 ? -15.663 -9.571 34.078 1.00 66.31 103 ASP A O 1
ATOM 755 N N . LEU A 1 104 ? -15.945 -11.781 34.404 1.00 73.19 104 LEU A N 1
ATOM 756 C CA . LEU A 1 104 ? -15.403 -12.243 33.111 1.00 73.19 104 LEU A CA 1
ATOM 757 C C . LEU A 1 104 ? -16.044 -11.534 31.901 1.00 73.19 104 LEU A C 1
ATOM 759 O O . LEU A 1 104 ? -15.421 -11.401 30.846 1.00 73.19 104 LEU A O 1
ATOM 763 N N . GLU A 1 105 ? -17.274 -11.051 32.061 1.00 75.69 105 GLU A N 1
ATOM 764 C CA . GLU A 1 105 ? -18.007 -10.269 31.068 1.00 75.69 105 GLU A CA 1
ATOM 765 C C . GLU A 1 105 ? -17.280 -8.966 30.693 1.00 75.69 105 GLU A C 1
ATOM 767 O O . GLU A 1 105 ? -17.149 -8.640 29.509 1.00 75.69 105 GLU A O 1
ATOM 772 N N . SER A 1 106 ? -16.707 -8.266 31.673 1.00 78.44 106 SER A N 1
ATOM 773 C CA . SER A 1 106 ? -15.936 -7.039 31.443 1.00 78.44 106 SER A CA 1
ATOM 774 C C . SER A 1 106 ? -14.677 -7.309 30.614 1.00 78.44 106 SER A C 1
ATOM 776 O O . SER A 1 106 ? -14.315 -6.516 29.739 1.00 78.44 106 SER A O 1
ATOM 778 N N . ILE A 1 107 ? -14.037 -8.466 30.818 1.00 84.88 107 ILE A N 1
ATOM 779 C CA . ILE A 1 107 ? -12.884 -8.901 30.016 1.00 84.88 107 ILE A CA 1
ATOM 780 C C . ILE A 1 107 ? -13.325 -9.217 28.584 1.00 84.88 107 ILE A C 1
ATOM 782 O O . ILE A 1 107 ? -12.676 -8.775 27.634 1.00 84.88 107 ILE A O 1
ATOM 786 N N . TYR A 1 108 ? -14.442 -9.930 28.411 1.00 86.06 108 TYR A N 1
ATOM 787 C CA . TYR A 1 108 ? -14.986 -10.236 27.087 1.00 86.06 108 TYR A CA 1
ATOM 788 C C . TYR A 1 108 ? -15.284 -8.965 26.280 1.00 86.06 108 TYR A C 1
ATOM 790 O O . TYR A 1 108 ? -14.863 -8.867 25.123 1.00 86.06 108 TYR A O 1
ATOM 798 N N . TYR A 1 109 ? -15.943 -7.965 26.875 1.00 88.00 109 TYR A N 1
ATOM 799 C CA . TYR A 1 109 ? -16.222 -6.706 26.177 1.00 88.00 109 TYR A CA 1
ATOM 800 C C . TYR A 1 109 ? -14.960 -5.907 25.873 1.00 88.00 109 TYR A C 1
ATOM 802 O O . TYR A 1 109 ? -14.841 -5.372 24.770 1.00 88.00 109 TYR A O 1
ATOM 810 N N . THR A 1 110 ? -13.996 -5.888 26.795 1.00 87.81 110 THR A N 1
ATOM 811 C CA . THR A 1 110 ? -12.704 -5.229 26.569 1.00 87.81 110 THR A CA 1
ATOM 812 C C . THR A 1 110 ? -11.982 -5.856 25.376 1.00 87.81 110 THR A C 1
ATOM 814 O O . THR A 1 110 ? -11.576 -5.153 24.451 1.00 87.81 110 THR A O 1
ATOM 817 N N . MET A 1 111 ? -11.902 -7.189 25.322 1.00 86.75 111 MET A N 1
ATOM 818 C CA . MET A 1 111 ? -11.304 -7.900 24.189 1.00 86.75 111 MET A CA 1
ATOM 819 C C . MET A 1 111 ? -12.077 -7.650 22.892 1.00 86.75 111 MET A C 1
ATOM 821 O O . MET A 1 111 ? -11.475 -7.358 21.860 1.00 86.75 111 MET A O 1
ATOM 825 N N . LYS A 1 112 ? -13.412 -7.697 22.929 1.00 89.19 112 LYS A N 1
ATOM 826 C CA . LYS A 1 112 ? -14.251 -7.399 21.762 1.00 89.19 112 LYS A CA 1
ATOM 827 C C . LYS A 1 112 ? -13.989 -5.992 21.218 1.00 89.19 112 LYS A C 1
ATOM 829 O O . LYS A 1 112 ? -13.926 -5.828 20.003 1.00 89.19 112 LYS A O 1
ATOM 834 N N . GLN A 1 113 ? -13.822 -4.997 22.086 1.00 89.94 113 GLN A N 1
ATOM 835 C CA . GLN A 1 113 ? -13.552 -3.617 21.687 1.00 89.94 113 GLN A CA 1
ATOM 836 C C . GLN A 1 113 ? -12.166 -3.470 21.046 1.00 89.94 113 GLN A C 1
ATOM 838 O O . GLN A 1 113 ? -12.049 -2.874 19.978 1.00 89.94 113 GLN A O 1
ATOM 843 N N . VAL A 1 114 ? -11.145 -4.096 21.636 1.00 89.38 114 VAL A N 1
ATOM 844 C CA . VAL A 1 114 ? -9.776 -4.145 21.094 1.00 89.38 114 VAL A CA 1
ATOM 845 C C . VAL A 1 114 ? -9.738 -4.805 19.708 1.00 89.38 114 VAL A C 1
ATOM 847 O O . VAL A 1 114 ? -9.032 -4.340 18.818 1.00 89.38 114 VAL A O 1
ATOM 850 N N . LEU A 1 115 ? -10.521 -5.868 19.492 1.00 87.31 115 LEU A N 1
ATOM 851 C CA . LEU A 1 115 ? -10.623 -6.542 18.190 1.00 87.31 115 LEU A CA 1
ATOM 852 C C . LEU A 1 115 ? -11.529 -5.807 17.182 1.00 87.31 115 LEU A C 1
ATOM 854 O O . LEU A 1 115 ? -11.452 -6.070 15.976 1.00 87.31 115 LEU A O 1
ATOM 858 N N . ALA A 1 116 ? -12.417 -4.927 17.641 1.00 89.81 116 ALA A N 1
ATOM 859 C CA . ALA A 1 116 ? -13.280 -4.137 16.768 1.00 89.81 116 ALA A CA 1
ATOM 860 C C . ALA A 1 116 ? -12.533 -2.948 16.152 1.00 89.81 116 ALA A C 1
ATOM 862 O O . ALA A 1 116 ? -12.805 -2.595 15.004 1.00 89.81 116 ALA A O 1
ATOM 863 N N . ASP A 1 117 ? -11.581 -2.375 16.888 1.00 87.62 117 ASP A N 1
ATOM 864 C CA . ASP A 1 117 ? -10.768 -1.256 16.431 1.00 87.62 117 ASP A CA 1
ATOM 865 C C . ASP A 1 117 ? -9.794 -1.675 15.302 1.00 87.62 117 ASP A C 1
ATOM 867 O O . ASP A 1 117 ? -8.970 -2.571 15.510 1.00 87.62 117 ASP A O 1
ATOM 871 N N . PRO A 1 118 ? -9.860 -1.080 14.092 1.00 79.31 118 PRO A N 1
ATOM 872 C CA . PRO A 1 118 ? -9.034 -1.485 12.951 1.00 79.31 118 PRO A CA 1
ATOM 873 C C . PRO A 1 118 ? -7.527 -1.336 13.184 1.00 79.31 118 PRO A C 1
ATOM 875 O O . PRO A 1 118 ? -6.752 -2.177 12.717 1.00 79.31 118 PRO A O 1
ATOM 878 N N . GLU A 1 119 ? -7.114 -0.288 13.903 1.00 78.50 119 GLU A N 1
ATOM 879 C CA . GLU A 1 119 ? -5.704 -0.005 14.190 1.00 78.50 119 GLU A CA 1
ATOM 880 C C . GLU A 1 119 ? -5.128 -1.058 15.142 1.00 78.50 119 GLU A C 1
ATOM 882 O O . GLU A 1 119 ? -4.089 -1.679 14.871 1.00 78.50 119 GLU A O 1
ATOM 887 N N . THR A 1 120 ? -5.856 -1.327 16.225 1.00 83.00 120 THR A N 1
ATOM 888 C CA . THR A 1 120 ? -5.437 -2.282 17.250 1.00 83.00 120 THR A CA 1
ATOM 889 C C . THR A 1 120 ? -5.546 -3.728 16.761 1.00 83.00 120 THR A C 1
ATOM 891 O O . THR A 1 120 ? -4.613 -4.519 16.942 1.00 83.00 120 THR A O 1
ATOM 894 N N . ARG A 1 121 ? -6.629 -4.078 16.051 1.00 85.69 121 ARG A N 1
ATOM 895 C CA . ARG A 1 121 ? -6.806 -5.409 15.455 1.00 85.69 121 ARG A CA 1
ATOM 896 C C . ARG A 1 121 ? -5.662 -5.755 14.512 1.00 85.69 121 ARG A C 1
ATOM 898 O O . ARG A 1 121 ? -5.142 -6.860 14.608 1.00 85.69 121 ARG A O 1
ATOM 905 N N . GLY A 1 122 ? -5.267 -4.855 13.609 1.00 82.50 122 GLY A N 1
ATOM 906 C CA . GLY A 1 122 ? -4.172 -5.128 12.672 1.00 82.50 122 GLY A CA 1
ATOM 907 C C . GLY A 1 122 ? -2.872 -5.460 13.407 1.00 82.50 122 GLY A C 1
ATOM 908 O O . GLY A 1 122 ? -2.242 -6.485 13.149 1.00 82.50 122 GLY A O 1
ATOM 909 N N . THR A 1 123 ? -2.529 -4.643 14.400 1.00 84.56 123 THR A N 1
ATOM 910 C CA . THR A 1 123 ? -1.296 -4.776 15.188 1.00 84.56 123 THR A CA 1
ATOM 911 C C . THR A 1 123 ? -1.192 -6.119 15.916 1.00 84.56 123 THR A C 1
ATOM 913 O O . THR A 1 123 ? -0.110 -6.696 15.968 1.00 84.56 123 THR A O 1
ATOM 916 N N . ILE A 1 124 ? -2.306 -6.646 16.433 1.00 86.50 124 ILE A N 1
ATOM 917 C CA . ILE A 1 124 ? -2.321 -7.901 17.200 1.00 86.50 124 ILE A CA 1
ATOM 918 C C . ILE A 1 124 ? -2.581 -9.114 16.298 1.00 86.50 124 ILE A C 1
ATOM 920 O O . ILE A 1 124 ? -1.858 -10.111 16.368 1.00 86.50 124 ILE A O 1
ATOM 924 N N . LEU A 1 125 ? -3.609 -9.055 15.445 1.00 87.25 125 LEU A N 1
ATOM 925 C CA . LEU A 1 125 ? -4.041 -10.213 14.665 1.00 87.25 125 LEU A CA 1
ATOM 926 C C . LEU A 1 125 ? -3.104 -10.543 13.504 1.00 87.25 125 LEU A C 1
ATOM 928 O O . LEU A 1 125 ? -3.051 -11.709 13.129 1.00 87.25 125 LEU A O 1
ATOM 932 N N . VAL A 1 126 ? -2.359 -9.589 12.936 1.00 86.31 126 VAL A N 1
ATOM 933 C CA . VAL A 1 126 ? -1.467 -9.903 11.806 1.00 86.31 126 VAL A CA 1
ATOM 934 C C . VAL A 1 126 ? -0.243 -10.718 12.241 1.00 86.31 126 VAL A C 1
ATOM 936 O O . VAL A 1 126 ? -0.052 -11.792 11.670 1.00 86.31 126 VAL A O 1
ATOM 939 N N . PRO A 1 127 ? 0.554 -10.322 13.257 1.00 85.19 127 PRO A N 1
ATOM 940 C CA . PRO A 1 127 ? 1.651 -11.163 13.740 1.00 85.19 127 PRO A CA 1
ATOM 941 C C . PRO A 1 127 ? 1.161 -12.531 14.225 1.00 85.19 127 PRO A C 1
ATOM 943 O O . PRO A 1 127 ? 1.780 -13.551 13.928 1.00 85.19 127 PRO A O 1
ATOM 946 N N . LEU A 1 128 ? 0.013 -12.564 14.912 1.00 89.62 128 LEU A N 1
ATOM 947 C CA . LEU A 1 128 ? -0.614 -13.806 15.359 1.00 89.62 128 LEU A CA 1
ATOM 948 C C . LEU A 1 128 ? -1.050 -14.685 14.178 1.00 89.62 128 LEU A C 1
ATOM 950 O O . LEU A 1 128 ? -0.817 -15.889 14.186 1.00 89.62 128 LEU A O 1
ATOM 954 N N . GLY A 1 129 ? -1.650 -14.092 13.147 1.00 89.50 129 GLY A N 1
ATOM 955 C CA . GLY A 1 129 ? -2.058 -14.783 11.928 1.00 89.50 129 GLY A CA 1
ATOM 956 C C . GLY A 1 129 ? -0.864 -15.360 11.174 1.00 89.50 129 GLY A C 1
ATOM 957 O O . GLY A 1 129 ? -0.895 -16.525 10.791 1.00 89.50 129 GLY A O 1
ATOM 958 N N . VAL A 1 130 ? 0.221 -14.591 11.033 1.00 88.50 130 VAL A N 1
ATOM 959 C CA . VAL A 1 130 ? 1.481 -15.079 10.450 1.00 88.50 130 VAL A CA 1
ATOM 960 C C . VAL A 1 130 ? 2.025 -16.255 11.258 1.00 88.50 130 VAL A C 1
ATOM 962 O O . VAL A 1 130 ? 2.366 -17.272 10.661 1.00 88.50 130 VAL A O 1
ATOM 965 N N . LEU A 1 131 ? 2.042 -16.159 12.594 1.00 88.75 131 LEU A N 1
ATOM 966 C CA . LEU A 1 131 ? 2.485 -17.238 13.483 1.00 88.75 131 LEU A CA 1
ATOM 967 C C . LEU A 1 131 ? 1.644 -18.514 13.306 1.00 88.75 131 LEU A C 1
ATOM 969 O O . LEU A 1 131 ? 2.193 -19.608 13.184 1.00 88.75 131 LEU A O 1
ATOM 973 N N . LEU A 1 132 ? 0.317 -18.376 13.245 1.00 91.31 132 LEU A N 1
ATOM 974 C CA . LEU A 1 132 ? -0.605 -19.494 13.025 1.00 91.31 132 LEU A CA 1
ATOM 975 C C . LEU A 1 132 ? -0.447 -20.118 11.632 1.00 91.31 132 LEU A C 1
ATOM 977 O O . LEU A 1 132 ? -0.647 -21.321 11.474 1.00 91.31 132 LEU A O 1
ATOM 981 N N . LEU A 1 133 ? -0.052 -19.328 10.633 1.00 89.12 133 LEU A N 1
ATOM 982 C CA . LEU A 1 133 ? 0.188 -19.795 9.269 1.00 89.12 133 LEU A CA 1
ATOM 983 C C . LEU A 1 133 ? 1.529 -20.514 9.090 1.00 89.12 133 LEU A C 1
ATOM 985 O O . LEU A 1 133 ? 1.680 -21.218 8.093 1.00 89.12 133 LEU A O 1
ATOM 989 N N . ILE A 1 134 ? 2.473 -20.412 10.036 1.00 88.81 134 ILE A N 1
ATOM 990 C CA . ILE A 1 134 ? 3.791 -21.059 9.914 1.00 88.81 134 ILE A CA 1
ATOM 991 C C . ILE A 1 134 ? 3.648 -22.569 9.734 1.00 88.81 134 ILE A C 1
ATOM 993 O O . ILE A 1 134 ? 4.259 -23.138 8.833 1.00 88.81 134 ILE A O 1
ATOM 997 N N . TYR A 1 135 ? 2.837 -23.224 10.569 1.00 89.56 135 TYR A N 1
ATOM 998 C CA . TYR A 1 135 ? 2.696 -24.678 10.523 1.00 89.56 135 TYR A CA 1
ATOM 999 C C . TYR A 1 135 ? 2.029 -25.168 9.223 1.00 89.56 135 TYR A C 1
ATOM 1001 O O . TYR A 1 135 ? 2.647 -25.977 8.529 1.00 89.56 135 TYR A O 1
ATOM 1009 N N . PRO A 1 136 ? 0.850 -24.650 8.808 1.00 90.12 136 PRO A N 1
ATOM 1010 C CA . PRO A 1 136 ? 0.264 -24.991 7.511 1.00 90.12 136 PRO A CA 1
ATOM 1011 C C . PRO A 1 136 ? 1.204 -24.709 6.336 1.00 90.12 136 PRO A C 1
ATOM 1013 O O . PRO A 1 136 ? 1.339 -25.542 5.441 1.00 90.12 136 PRO A O 1
ATOM 1016 N N . ALA A 1 137 ? 1.891 -23.562 6.345 1.00 87.88 137 ALA A N 1
ATOM 1017 C CA . ALA A 1 137 ? 2.836 -23.210 5.293 1.00 87.88 137 ALA A CA 1
ATOM 1018 C C . ALA A 1 137 ? 4.033 -24.172 5.256 1.00 87.88 137 ALA A C 1
ATOM 1020 O O . ALA A 1 137 ? 4.474 -24.538 4.171 1.00 87.88 137 ALA A O 1
ATOM 1021 N N . ALA A 1 138 ? 4.512 -24.643 6.412 1.00 87.94 138 ALA A N 1
ATOM 1022 C CA . ALA A 1 138 ? 5.557 -25.662 6.501 1.00 87.94 138 ALA A CA 1
ATOM 1023 C C . ALA A 1 138 ? 5.115 -27.009 5.934 1.00 87.94 138 ALA A C 1
ATOM 1025 O O . ALA A 1 138 ? 5.864 -27.630 5.180 1.00 87.94 138 ALA A O 1
ATOM 1026 N N . THR A 1 139 ? 3.885 -27.434 6.225 1.00 89.06 139 THR A N 1
ATOM 1027 C CA . THR A 1 139 ? 3.324 -28.660 5.649 1.00 89.06 139 THR A CA 1
ATOM 1028 C C . THR A 1 139 ? 3.216 -28.555 4.130 1.00 89.06 139 THR A C 1
ATOM 1030 O O . THR A 1 139 ? 3.667 -29.451 3.423 1.00 89.06 139 THR A O 1
ATOM 1033 N N . VAL A 1 140 ? 2.699 -27.443 3.604 1.00 87.62 140 VAL A N 1
ATOM 1034 C CA . VAL A 1 140 ? 2.607 -27.237 2.150 1.00 87.62 140 VAL A CA 1
ATOM 1035 C C . VAL A 1 140 ? 3.997 -27.181 1.518 1.00 87.62 140 VAL A C 1
ATOM 1037 O O . VAL A 1 140 ? 4.241 -27.875 0.540 1.00 87.62 140 VAL A O 1
ATOM 1040 N N . ALA A 1 141 ? 4.931 -26.429 2.099 1.00 87.88 141 ALA A N 1
ATOM 1041 C CA . ALA A 1 141 ? 6.308 -26.335 1.619 1.00 87.88 141 ALA A CA 1
ATOM 1042 C C . ALA A 1 141 ? 6.994 -27.709 1.533 1.00 87.88 141 ALA A C 1
ATOM 1044 O O . ALA A 1 141 ? 7.670 -27.989 0.544 1.00 87.88 141 ALA A O 1
ATOM 1045 N N . SER A 1 142 ? 6.762 -28.592 2.513 1.00 85.75 142 SER A N 1
ATOM 1046 C CA . SER A 1 142 ? 7.302 -29.958 2.483 1.00 85.75 142 SER A CA 1
ATOM 1047 C C . SER A 1 142 ? 6.738 -30.826 1.356 1.00 85.75 142 SER A C 1
ATOM 1049 O O . SER A 1 142 ? 7.441 -31.703 0.872 1.00 85.75 142 SER A O 1
ATOM 1051 N N . LEU A 1 143 ? 5.510 -30.568 0.888 1.00 89.44 143 LEU A N 1
ATOM 1052 C CA . LEU A 1 143 ? 4.934 -31.290 -0.254 1.00 89.44 143 LEU A CA 1
ATOM 1053 C C . LEU A 1 143 ? 5.595 -30.908 -1.587 1.00 89.44 143 LEU A C 1
ATOM 1055 O O . LEU A 1 143 ? 5.507 -31.668 -2.546 1.00 89.44 143 LEU A O 1
ATOM 1059 N N . PHE A 1 144 ? 6.240 -29.743 -1.647 1.00 88.38 144 PHE A N 1
ATOM 1060 C CA . PHE A 1 144 ? 6.917 -29.220 -2.836 1.00 88.38 144 PHE A CA 1
ATOM 1061 C C . PHE A 1 144 ? 8.452 -29.275 -2.724 1.00 88.38 144 PHE A C 1
ATOM 1063 O O . PHE A 1 144 ? 9.131 -28.592 -3.487 1.00 88.38 144 PHE A O 1
ATOM 1070 N N . ASP A 1 145 ? 9.002 -30.039 -1.767 1.00 88.00 145 ASP A N 1
ATOM 1071 C CA . ASP A 1 145 ? 10.450 -30.133 -1.491 1.00 88.00 145 ASP A CA 1
ATOM 1072 C C . ASP A 1 145 ? 11.138 -28.764 -1.290 1.00 88.00 145 ASP A C 1
ATOM 1074 O O . ASP A 1 145 ? 12.324 -28.571 -1.572 1.00 88.00 145 ASP A O 1
ATOM 1078 N N . VAL A 1 146 ? 10.397 -27.776 -0.775 1.00 83.69 146 VAL A N 1
ATOM 1079 C CA . VAL A 1 146 ? 10.945 -26.442 -0.519 1.00 83.69 146 VAL A CA 1
ATOM 1080 C C . VAL A 1 146 ? 11.830 -26.491 0.733 1.00 83.69 146 VAL A C 1
ATOM 1082 O O . VAL A 1 146 ? 11.364 -26.912 1.797 1.00 83.69 146 VAL A O 1
ATOM 1085 N N . PRO A 1 147 ? 13.088 -26.010 0.671 1.00 85.38 147 PRO A N 1
ATOM 1086 C CA . PRO A 1 147 ? 13.958 -25.955 1.839 1.00 85.38 147 PRO A CA 1
ATOM 1087 C C . PRO A 1 147 ? 13.326 -25.139 2.971 1.00 85.38 147 PRO A C 1
ATOM 1089 O O . PRO A 1 147 ? 12.860 -24.019 2.752 1.00 85.38 147 PRO A O 1
ATOM 1092 N N . GLY A 1 148 ? 13.391 -25.639 4.209 1.00 80.81 148 GLY A N 1
ATOM 1093 C CA . GLY A 1 148 ? 12.832 -24.934 5.372 1.00 80.81 148 GLY A CA 1
ATOM 1094 C C . GLY A 1 148 ? 13.381 -23.509 5.545 1.00 80.81 148 GLY A C 1
ATOM 1095 O O . GLY A 1 148 ? 12.650 -22.606 5.944 1.00 80.81 148 GLY A O 1
ATOM 1096 N N . ALA A 1 149 ? 14.638 -23.272 5.152 1.00 83.06 149 ALA A N 1
ATOM 1097 C CA . ALA A 1 149 ? 15.244 -21.940 5.148 1.00 83.06 149 ALA A CA 1
ATOM 1098 C C . ALA A 1 149 ? 14.562 -20.966 4.168 1.00 83.06 149 ALA A C 1
ATOM 1100 O O . ALA A 1 149 ? 14.402 -19.792 4.495 1.00 83.06 149 ALA A O 1
ATOM 1101 N N . ALA A 1 150 ? 14.121 -21.440 2.998 1.00 82.38 150 ALA A N 1
ATOM 1102 C CA . ALA A 1 150 ? 13.408 -20.613 2.027 1.00 82.38 150 ALA A CA 1
ATOM 1103 C C . ALA A 1 150 ? 12.025 -20.214 2.560 1.00 82.38 150 ALA A C 1
ATOM 1105 O O . ALA A 1 150 ? 11.644 -19.050 2.468 1.00 82.38 150 ALA A O 1
ATOM 1106 N N . LEU A 1 151 ? 11.315 -21.146 3.205 1.00 83.94 151 LEU A N 1
ATOM 1107 C CA . LEU A 1 151 ? 10.043 -20.853 3.865 1.00 83.94 151 LEU A CA 1
ATOM 1108 C C . LEU A 1 151 ? 10.203 -19.810 4.979 1.00 83.94 151 LEU A C 1
ATOM 1110 O O . LEU A 1 151 ? 9.457 -18.834 5.019 1.00 83.94 151 LEU A O 1
ATOM 1114 N N . LEU A 1 152 ? 11.184 -19.993 5.868 1.00 84.94 152 LEU A N 1
ATOM 1115 C CA . LEU A 1 152 ? 11.460 -19.030 6.936 1.00 84.94 152 LEU A CA 1
ATOM 1116 C C . LEU A 1 152 ? 11.879 -17.668 6.375 1.00 84.94 152 LEU A C 1
ATOM 1118 O O . LEU A 1 152 ? 11.473 -16.645 6.922 1.00 84.94 152 LEU A O 1
ATOM 1122 N N . GLY A 1 153 ? 12.628 -17.643 5.270 1.00 87.12 153 GLY A N 1
ATOM 1123 C CA . GLY A 1 153 ? 12.972 -16.420 4.548 1.00 87.12 153 GLY A CA 1
ATOM 1124 C C . GLY A 1 153 ? 11.736 -15.688 4.026 1.00 87.12 153 GLY A C 1
ATOM 1125 O O . GLY A 1 153 ? 11.592 -14.493 4.270 1.00 87.12 153 GLY A O 1
ATOM 1126 N N . VAL A 1 154 ? 10.803 -16.404 3.390 1.00 84.56 154 VAL A N 1
ATOM 1127 C CA . VAL A 1 154 ? 9.534 -15.835 2.903 1.00 84.56 154 VAL A CA 1
ATOM 1128 C C . VAL A 1 154 ? 8.680 -15.318 4.061 1.00 84.56 154 VAL A C 1
ATOM 1130 O O . VAL A 1 154 ? 8.215 -14.184 4.011 1.00 84.56 154 VAL A O 1
ATOM 1133 N N . LEU A 1 155 ? 8.511 -16.098 5.131 1.00 86.62 155 LEU A N 1
ATOM 1134 C CA . LEU A 1 155 ? 7.739 -15.679 6.306 1.00 86.62 155 LEU A CA 1
ATOM 1135 C C . LEU A 1 155 ? 8.357 -14.450 6.988 1.00 86.62 155 LEU A C 1
ATOM 1137 O O . LEU A 1 155 ? 7.640 -13.520 7.352 1.00 86.62 155 LEU A O 1
ATOM 1141 N N . SER A 1 156 ? 9.686 -14.415 7.103 1.00 87.00 156 SER A N 1
ATOM 1142 C CA . SER A 1 156 ? 10.419 -13.273 7.661 1.00 87.00 156 SER A CA 1
ATOM 1143 C C . SER A 1 156 ? 10.301 -12.040 6.769 1.00 87.00 156 SER A C 1
ATOM 1145 O O . SER A 1 156 ? 10.118 -10.936 7.275 1.00 87.00 156 SER A O 1
ATOM 1147 N N . ALA A 1 157 ? 10.350 -12.213 5.446 1.00 87.88 157 ALA A N 1
ATOM 1148 C CA . ALA A 1 157 ? 10.149 -11.130 4.491 1.00 87.88 157 ALA A CA 1
ATOM 1149 C C . ALA A 1 157 ? 8.722 -10.570 4.568 1.00 87.88 157 ALA A C 1
ATOM 1151 O O . ALA A 1 157 ? 8.553 -9.355 4.602 1.00 87.88 157 ALA A O 1
ATOM 1152 N N . LEU A 1 158 ? 7.703 -11.431 4.665 1.00 85.88 158 LEU A N 1
ATOM 1153 C CA . LEU A 1 158 ? 6.308 -11.012 4.830 1.00 85.88 158 LEU A CA 1
ATOM 1154 C C . LEU A 1 158 ? 6.100 -10.246 6.139 1.00 85.88 158 LEU A C 1
ATOM 1156 O O . LEU A 1 158 ? 5.479 -9.184 6.138 1.00 85.88 158 LEU A O 1
ATOM 1160 N N . LEU A 1 159 ? 6.655 -10.746 7.246 1.00 87.44 159 LEU A N 1
ATOM 1161 C CA . LEU A 1 159 ? 6.558 -10.085 8.545 1.00 87.44 159 LEU A CA 1
ATOM 1162 C C . LEU A 1 159 ? 7.319 -8.750 8.565 1.00 87.44 159 LEU A C 1
ATOM 1164 O O . LEU A 1 159 ? 6.813 -7.753 9.086 1.00 87.44 159 LEU A O 1
ATOM 1168 N N . GLY A 1 160 ? 8.511 -8.708 7.967 1.00 89.12 160 GLY A N 1
ATOM 1169 C CA . GLY A 1 160 ? 9.315 -7.496 7.833 1.00 89.12 160 GLY A CA 1
ATOM 1170 C C . GLY A 1 160 ? 8.627 -6.446 6.965 1.00 89.12 160 GLY A C 1
ATOM 1171 O O . GLY A 1 160 ? 8.530 -5.287 7.365 1.00 89.12 160 GLY A O 1
ATOM 1172 N N . LEU A 1 161 ? 8.073 -6.856 5.822 1.00 87.88 161 LEU A N 1
ATOM 1173 C CA . LEU A 1 161 ? 7.317 -5.980 4.933 1.00 87.88 161 LEU A CA 1
ATOM 1174 C C . LEU A 1 161 ? 6.061 -5.444 5.622 1.00 87.88 161 LEU A C 1
ATOM 1176 O O . LEU A 1 161 ? 5.805 -4.248 5.545 1.00 87.88 161 LEU A O 1
ATOM 1180 N N . TYR A 1 162 ? 5.318 -6.291 6.339 1.00 86.56 162 TYR A N 1
ATOM 1181 C CA . TYR A 1 162 ? 4.171 -5.859 7.138 1.00 86.56 162 TYR A CA 1
ATOM 1182 C C . TYR A 1 162 ? 4.570 -4.821 8.193 1.00 86.56 162 TYR A C 1
ATOM 1184 O O . TYR A 1 162 ? 3.930 -3.777 8.314 1.00 86.56 162 TYR A O 1
ATOM 1192 N N . THR A 1 163 ? 5.649 -5.084 8.930 1.00 85.44 163 THR A N 1
ATOM 1193 C CA . THR A 1 163 ? 6.145 -4.174 9.971 1.00 85.44 163 THR A CA 1
ATOM 1194 C C . THR A 1 163 ? 6.568 -2.836 9.373 1.00 85.44 163 THR A C 1
ATOM 1196 O O . THR A 1 163 ? 6.232 -1.790 9.920 1.00 85.44 163 THR A O 1
ATOM 1199 N N . LEU A 1 164 ? 7.250 -2.849 8.225 1.00 87.69 164 LEU A N 1
ATOM 1200 C CA . LEU A 1 164 ? 7.641 -1.636 7.512 1.00 87.69 164 LEU A CA 1
ATOM 1201 C C . LEU A 1 164 ? 6.416 -0.870 7.002 1.00 87.69 164 LEU A C 1
ATOM 1203 O O . LEU A 1 164 ? 6.319 0.338 7.194 1.00 87.69 164 LEU A O 1
ATOM 1207 N N . PHE A 1 165 ? 5.463 -1.580 6.399 1.00 84.62 165 PHE A N 1
ATOM 1208 C CA . PHE A 1 165 ? 4.212 -1.020 5.897 1.00 84.62 165 PHE A CA 1
ATOM 1209 C C . PHE A 1 165 ? 3.432 -0.303 7.007 1.00 84.62 165 PHE A C 1
ATOM 1211 O O . PHE A 1 165 ? 3.019 0.844 6.830 1.00 84.62 165 PHE A O 1
ATOM 1218 N N . ARG A 1 166 ? 3.330 -0.950 8.175 1.00 82.44 166 ARG A N 1
ATOM 1219 C CA . ARG A 1 166 ? 2.695 -0.410 9.382 1.00 82.44 166 ARG A CA 1
ATOM 1220 C C . ARG A 1 166 ? 3.474 0.761 9.975 1.00 82.44 166 ARG A C 1
ATOM 1222 O O . ARG A 1 166 ? 2.888 1.784 10.303 1.00 82.44 166 ARG A O 1
ATOM 1229 N N . GLY A 1 167 ? 4.795 0.628 10.106 1.00 82.44 167 GLY A N 1
ATOM 1230 C CA . GLY A 1 167 ? 5.660 1.646 10.710 1.00 82.44 167 GLY A CA 1
ATOM 1231 C C . GLY A 1 167 ? 5.718 2.943 9.904 1.00 82.44 167 GLY A C 1
ATOM 1232 O O . GLY A 1 167 ? 5.863 4.021 10.471 1.00 82.44 167 GLY A O 1
ATOM 1233 N N . LEU A 1 168 ? 5.554 2.847 8.586 1.00 84.62 168 LEU A N 1
ATOM 1234 C CA . LEU A 1 168 ? 5.469 3.994 7.688 1.00 84.62 168 LEU A CA 1
ATOM 1235 C C . LEU A 1 168 ? 4.027 4.523 7.520 1.00 84.62 168 LEU A C 1
ATOM 1237 O O . LEU A 1 168 ? 3.830 5.540 6.856 1.00 84.62 168 LEU A O 1
ATOM 1241 N N . GLY A 1 169 ? 3.021 3.861 8.104 1.00 81.50 169 GLY A N 1
ATOM 1242 C CA . GLY A 1 169 ? 1.619 4.284 8.063 1.00 81.50 169 GLY A CA 1
ATOM 1243 C C . GLY A 1 169 ? 0.996 4.268 6.664 1.00 81.50 169 GLY A C 1
ATOM 1244 O O . GLY A 1 169 ? 0.178 5.139 6.347 1.00 81.50 169 GLY A O 1
ATOM 1245 N N . LEU A 1 170 ? 1.398 3.320 5.805 1.00 80.31 170 LEU A N 1
ATOM 1246 C CA . LEU A 1 170 ? 0.948 3.257 4.408 1.00 80.31 170 LEU A CA 1
ATOM 1247 C C . LEU A 1 170 ? -0.531 2.877 4.259 1.00 80.31 170 LEU A C 1
ATOM 1249 O O . LEU A 1 170 ? -1.065 3.047 3.163 1.00 80.31 170 LEU A O 1
ATOM 1253 N N . GLU A 1 171 ? -1.207 2.410 5.317 1.00 76.12 171 GLU A N 1
ATOM 1254 C CA . GLU A 1 171 ? -2.618 1.995 5.255 1.00 76.12 171 GLU A CA 1
ATOM 1255 C C . GLU A 1 171 ? -3.500 3.100 4.663 1.00 76.12 171 GLU A C 1
ATOM 1257 O O . GLU A 1 171 ? -4.151 2.911 3.639 1.00 76.12 171 GLU A O 1
ATOM 1262 N N . ARG A 1 172 ? -3.430 4.300 5.250 1.00 76.94 172 ARG A N 1
ATOM 1263 C CA . ARG A 1 172 ? -4.277 5.439 4.864 1.00 76.94 172 ARG A CA 1
ATOM 1264 C C . ARG A 1 172 ? -3.965 5.948 3.458 1.00 76.94 172 ARG A C 1
ATOM 1266 O O . ARG A 1 172 ? -4.852 6.418 2.748 1.00 76.94 172 ARG A O 1
ATOM 1273 N N . SER A 1 173 ? -2.699 5.858 3.054 1.00 78.44 173 SER A N 1
ATOM 1274 C CA . SER A 1 173 ? -2.254 6.256 1.718 1.00 78.44 173 SER A CA 1
ATOM 1275 C C . SER A 1 173 ? -2.797 5.314 0.648 1.00 78.44 173 SER A C 1
ATOM 1277 O O . SER A 1 173 ? -3.208 5.783 -0.413 1.00 78.44 173 SER A O 1
ATOM 1279 N N . ILE A 1 174 ? -2.830 4.005 0.930 1.00 81.19 174 ILE A N 1
ATOM 1280 C CA . ILE A 1 174 ? -3.414 3.010 0.029 1.00 81.19 174 ILE A CA 1
ATOM 1281 C C . ILE A 1 174 ? -4.929 3.154 -0.031 1.00 81.19 174 ILE A C 1
ATOM 1283 O O . ILE A 1 174 ? -5.455 3.197 -1.139 1.00 81.19 174 ILE A O 1
ATOM 1287 N N . ASP A 1 175 ? -5.616 3.298 1.102 1.00 79.62 175 ASP A N 1
ATOM 1288 C CA . ASP A 1 175 ? -7.074 3.471 1.114 1.00 79.62 175 ASP A CA 1
ATOM 1289 C C . ASP A 1 175 ? -7.480 4.690 0.269 1.00 79.62 175 ASP A C 1
ATOM 1291 O O . ASP A 1 175 ? -8.272 4.578 -0.666 1.00 79.62 175 ASP A O 1
ATOM 1295 N N . GLY A 1 176 ? -6.804 5.828 0.465 1.00 80.31 176 GLY A N 1
ATOM 1296 C CA . GLY A 1 176 ? -7.029 7.012 -0.363 1.00 80.31 176 GLY A CA 1
ATOM 1297 C C . GLY A 1 176 ? -6.630 6.831 -1.834 1.00 80.31 176 GLY A C 1
ATOM 1298 O O . GLY A 1 176 ? -7.198 7.476 -2.715 1.00 80.31 176 GLY A O 1
ATOM 1299 N N . ALA A 1 177 ? -5.636 5.998 -2.150 1.00 78.38 177 ALA A N 1
ATOM 1300 C CA . ALA A 1 177 ? -5.288 5.682 -3.537 1.00 78.38 177 ALA A CA 1
ATOM 1301 C C . ALA A 1 177 ? -6.359 4.805 -4.203 1.00 78.38 177 ALA A C 1
ATOM 1303 O O . ALA A 1 177 ? -6.700 5.037 -5.362 1.00 78.38 177 ALA A O 1
ATOM 1304 N N . VAL A 1 178 ? -6.919 3.842 -3.468 1.00 80.56 178 VAL A N 1
ATOM 1305 C CA . VAL A 1 178 ? -7.999 2.961 -3.927 1.00 80.56 178 VAL A CA 1
ATOM 1306 C C . VAL A 1 178 ? -9.281 3.751 -4.165 1.00 80.56 178 VAL A C 1
ATOM 1308 O O . VAL A 1 178 ? -9.933 3.541 -5.188 1.00 80.56 178 VAL A O 1
ATOM 1311 N N . ASP A 1 179 ? -9.620 4.688 -3.283 1.00 78.69 179 ASP A N 1
ATOM 1312 C CA . ASP A 1 179 ? -10.804 5.533 -3.453 1.00 78.69 179 ASP A CA 1
ATOM 1313 C C . ASP A 1 179 ? -10.683 6.424 -4.693 1.00 78.69 179 ASP A C 1
ATOM 1315 O O . ASP A 1 179 ? -11.584 6.443 -5.534 1.00 78.69 179 ASP A O 1
ATOM 1319 N N . ARG A 1 180 ? -9.517 7.050 -4.903 1.00 75.19 180 ARG A N 1
ATOM 1320 C CA . ARG A 1 180 ? -9.240 7.791 -6.146 1.00 75.19 180 ARG A CA 1
ATOM 1321 C C . ARG A 1 180 ? -9.290 6.887 -7.372 1.00 75.19 180 ARG A C 1
ATOM 1323 O O . ARG A 1 180 ? -9.831 7.288 -8.398 1.00 75.19 180 ARG A O 1
ATOM 1330 N N . ALA A 1 181 ? -8.748 5.671 -7.287 1.00 72.88 181 ALA A N 1
ATOM 1331 C CA . ALA A 1 181 ? -8.808 4.700 -8.377 1.00 72.88 181 ALA A CA 1
ATOM 1332 C C . ALA A 1 181 ? -10.258 4.315 -8.711 1.00 72.88 181 ALA A C 1
ATOM 1334 O O . ALA A 1 181 ? -10.600 4.205 -9.886 1.00 72.88 181 ALA A O 1
ATOM 1335 N N . ARG A 1 182 ? -11.133 4.169 -7.707 1.00 75.75 182 ARG A N 1
ATOM 1336 C CA . ARG A 1 182 ? -12.573 3.953 -7.912 1.00 75.75 182 ARG A CA 1
ATOM 1337 C C . ARG A 1 182 ? -13.229 5.151 -8.583 1.00 75.75 182 ARG A C 1
ATOM 1339 O O . ARG A 1 182 ? -13.944 4.961 -9.560 1.00 75.75 182 ARG A O 1
ATOM 1346 N N . GLU A 1 183 ? -12.963 6.370 -8.132 1.00 75.00 183 GLU A N 1
ATOM 1347 C CA . GLU A 1 183 ? -13.482 7.573 -8.795 1.00 75.00 183 GLU A CA 1
ATOM 1348 C C . GLU A 1 183 ? -13.016 7.658 -10.258 1.00 75.00 183 GLU A C 1
ATOM 1350 O O . GLU A 1 183 ? -13.833 7.869 -11.155 1.00 75.00 183 GLU A O 1
ATOM 1355 N N . LEU A 1 184 ? -11.729 7.398 -10.521 1.00 66.44 184 LEU A N 1
ATOM 1356 C CA . LEU A 1 184 ? -11.135 7.302 -11.862 1.00 66.44 184 LEU A CA 1
ATOM 1357 C C . LEU A 1 184 ? -11.852 6.263 -12.738 1.00 66.44 184 LEU A C 1
ATOM 1359 O O . LEU A 1 184 ? -12.183 6.567 -13.886 1.00 66.44 184 LEU A O 1
ATOM 1363 N N . LEU A 1 185 ? -12.140 5.081 -12.183 1.00 65.06 185 LEU A N 1
ATOM 1364 C CA . LEU A 1 185 ? -12.878 3.994 -12.837 1.00 65.06 185 LEU A CA 1
ATOM 1365 C C . LEU A 1 185 ? -14.296 4.417 -13.245 1.00 65.06 185 LEU A C 1
ATOM 1367 O O . LEU A 1 185 ? -14.733 4.099 -14.349 1.00 65.06 185 LEU A O 1
ATOM 1371 N N . TYR A 1 186 ? -15.000 5.162 -12.390 1.00 67.69 186 TYR A N 1
ATOM 1372 C CA . TYR A 1 186 ? -16.354 5.645 -12.685 1.00 67.69 186 TYR A CA 1
ATOM 1373 C C . TYR A 1 186 ? -16.386 6.799 -13.693 1.00 67.69 186 TYR A C 1
ATOM 1375 O O . TYR A 1 186 ? -17.410 7.011 -14.336 1.00 67.69 186 TYR A O 1
ATOM 1383 N N . THR A 1 187 ? -15.278 7.524 -13.868 1.00 64.38 187 THR A N 1
ATOM 1384 C CA . THR A 1 187 ? -15.223 8.683 -14.776 1.00 64.38 187 THR A CA 1
ATOM 1385 C C . THR A 1 187 ? -15.032 8.278 -16.251 1.00 64.38 187 THR A C 1
ATOM 1387 O O . THR A 1 187 ? -15.097 9.132 -17.125 1.00 64.38 187 THR A O 1
ATOM 1390 N N . GLY A 1 188 ? -14.791 6.996 -16.565 1.00 64.62 188 GLY A N 1
ATOM 1391 C CA . GLY A 1 188 ? -14.604 6.545 -17.955 1.00 64.62 188 GLY A CA 1
ATOM 1392 C C . GLY A 1 188 ? -13.327 7.073 -18.626 1.00 64.62 188 GLY A C 1
ATOM 1393 O O . GLY A 1 188 ? -13.284 7.202 -19.847 1.00 64.62 188 GLY A O 1
ATOM 1394 N N . ARG A 1 189 ? -12.293 7.386 -17.836 1.00 78.25 189 ARG A N 1
ATOM 1395 C CA . ARG A 1 189 ? -11.025 7.962 -18.310 1.00 78.25 189 ARG A CA 1
ATOM 1396 C C . ARG A 1 189 ? -10.181 6.952 -19.084 1.00 78.25 189 ARG A C 1
ATOM 1398 O O . ARG A 1 189 ? -9.964 5.829 -18.618 1.00 78.25 189 ARG A O 1
ATOM 1405 N N . VAL A 1 190 ? -9.642 7.362 -20.234 1.00 81.88 190 VAL A N 1
ATOM 1406 C CA . VAL A 1 190 ? -8.805 6.500 -21.101 1.00 81.88 190 VAL A CA 1
ATOM 1407 C C . VAL A 1 190 ? -7.527 6.068 -20.373 1.00 81.88 190 VAL A C 1
ATOM 1409 O O . VAL A 1 190 ? -7.078 4.927 -20.519 1.00 81.88 190 VAL A O 1
ATOM 1412 N N . THR A 1 191 ? -7.016 6.945 -19.504 1.00 85.06 191 THR A N 1
ATOM 1413 C CA . THR A 1 191 ? -5.852 6.736 -18.633 1.00 85.06 191 THR A CA 1
ATOM 1414 C C . THR A 1 191 ? -5.918 5.421 -17.855 1.00 85.06 191 THR A C 1
ATOM 1416 O O . THR A 1 191 ? -4.909 4.734 -17.692 1.00 85.06 191 THR A O 1
ATOM 1419 N N . LEU A 1 192 ? -7.114 5.007 -17.429 1.00 83.00 192 LEU A N 1
ATOM 1420 C CA . LEU A 1 192 ? -7.303 3.772 -16.681 1.00 83.00 192 LEU A CA 1
ATOM 1421 C C . LEU A 1 192 ? -6.911 2.533 -17.498 1.00 83.00 192 LEU A C 1
ATOM 1423 O O . LEU A 1 192 ? -6.112 1.712 -17.043 1.00 83.00 192 LEU A O 1
ATOM 1427 N N . VAL A 1 193 ? -7.465 2.397 -18.705 1.00 85.25 193 VAL A N 1
ATOM 1428 C CA . VAL A 1 193 ? -7.196 1.243 -19.575 1.00 85.25 193 VAL A CA 1
ATOM 1429 C C . VAL A 1 193 ? -5.710 1.200 -19.911 1.00 85.25 193 VAL A C 1
ATOM 1431 O O . VAL A 1 193 ? -5.076 0.152 -19.802 1.00 85.25 193 VAL A O 1
ATOM 1434 N N . THR A 1 194 ? -5.121 2.351 -20.233 1.00 89.75 194 THR A N 1
ATOM 1435 C CA . THR A 1 194 ? -3.690 2.439 -20.532 1.00 89.75 194 THR A CA 1
ATOM 1436 C C . THR A 1 194 ? -2.798 2.138 -19.334 1.00 89.75 194 THR A C 1
ATOM 1438 O O . THR A 1 194 ? -1.730 1.569 -19.529 1.00 89.75 194 THR A O 1
ATOM 1441 N N . TYR A 1 195 ? -3.216 2.453 -18.104 1.00 89.31 195 TYR A N 1
ATOM 1442 C CA . TYR A 1 195 ? -2.458 2.121 -16.893 1.00 89.31 195 TYR A CA 1
ATOM 1443 C C . TYR A 1 195 ? -2.500 0.626 -16.596 1.00 89.31 195 TYR A C 1
ATOM 1445 O O . TYR A 1 195 ? -1.474 0.049 -16.246 1.00 89.31 195 TYR A O 1
ATOM 1453 N N . VAL A 1 196 ? -3.648 -0.027 -16.798 1.00 89.69 196 VAL A N 1
ATOM 1454 C CA . VAL A 1 196 ? -3.755 -1.490 -16.683 1.00 89.69 196 VAL A CA 1
ATOM 1455 C C . VAL A 1 196 ? -2.853 -2.173 -17.712 1.00 89.69 196 VAL A C 1
ATOM 1457 O O . VAL A 1 196 ? -2.089 -3.074 -17.366 1.00 89.69 196 VAL A O 1
ATOM 1460 N N . VAL A 1 197 ? -2.886 -1.712 -18.966 1.00 92.06 197 VAL A N 1
ATOM 1461 C CA . VAL A 1 197 ? -2.003 -2.233 -20.020 1.00 92.06 197 VAL A CA 1
ATOM 1462 C C . VAL A 1 197 ? -0.533 -1.960 -19.685 1.00 92.06 197 VAL A C 1
ATOM 1464 O O . VAL A 1 197 ? 0.290 -2.866 -19.794 1.00 92.06 197 VAL A O 1
ATOM 1467 N N . ALA A 1 198 ? -0.188 -0.759 -19.218 1.00 93.44 198 ALA A N 1
ATOM 1468 C CA . ALA A 1 198 ? 1.171 -0.422 -18.803 1.00 93.44 198 ALA A CA 1
ATOM 1469 C C . ALA A 1 198 ? 1.657 -1.306 -17.644 1.00 93.44 198 ALA A C 1
ATOM 1471 O O . ALA A 1 198 ? 2.777 -1.807 -17.696 1.00 93.44 198 ALA A O 1
ATOM 1472 N N . ALA A 1 199 ? 0.816 -1.573 -16.641 1.00 92.81 199 ALA A N 1
ATOM 1473 C CA . ALA A 1 199 ? 1.142 -2.476 -15.540 1.00 92.81 199 ALA A CA 1
ATOM 1474 C C . ALA A 1 199 ? 1.406 -3.906 -16.038 1.00 92.81 199 ALA A C 1
ATOM 1476 O O . ALA A 1 199 ? 2.396 -4.524 -15.643 1.00 92.81 199 ALA A O 1
ATOM 1477 N N . ALA A 1 200 ? 0.584 -4.413 -16.963 1.00 93.81 200 ALA A N 1
ATOM 1478 C CA . ALA A 1 200 ? 0.823 -5.707 -17.597 1.00 93.81 200 ALA A CA 1
ATOM 1479 C C . ALA A 1 200 ? 2.156 -5.729 -18.370 1.00 93.81 200 ALA A C 1
ATOM 1481 O O . ALA A 1 200 ? 2.926 -6.679 -18.240 1.00 93.81 200 ALA A O 1
ATOM 1482 N N . LEU A 1 201 ? 2.477 -4.665 -19.116 1.00 95.81 201 LEU A N 1
ATOM 1483 C CA . LEU A 1 201 ? 3.751 -4.529 -19.834 1.00 95.81 201 LEU A CA 1
ATOM 1484 C C . LEU A 1 201 ? 4.957 -4.459 -18.883 1.00 95.81 201 LEU A C 1
ATOM 1486 O O . LEU A 1 201 ? 6.003 -5.024 -19.196 1.00 95.81 201 LEU A O 1
ATOM 1490 N N . VAL A 1 202 ? 4.823 -3.836 -17.707 1.00 95.94 202 VAL A N 1
ATOM 1491 C CA . VAL A 1 202 ? 5.861 -3.855 -16.661 1.00 95.94 202 VAL A CA 1
ATOM 1492 C C . VAL A 1 202 ? 6.091 -5.276 -16.151 1.00 95.94 202 VAL A C 1
ATOM 1494 O O . VAL A 1 202 ? 7.238 -5.703 -16.047 1.00 95.94 202 VAL A O 1
ATOM 1497 N N . VAL A 1 203 ? 5.033 -6.047 -15.891 1.00 94.88 203 VAL A N 1
ATOM 1498 C CA . VAL A 1 203 ? 5.179 -7.456 -15.484 1.00 94.88 203 VAL A CA 1
ATOM 1499 C C . VAL A 1 203 ? 5.895 -8.261 -16.570 1.00 94.88 203 VAL A C 1
ATOM 1501 O O . VAL A 1 203 ? 6.851 -8.974 -16.268 1.00 94.88 203 VAL A O 1
ATOM 1504 N N . VAL A 1 204 ? 5.505 -8.096 -17.839 1.00 95.56 204 VAL A N 1
ATOM 1505 C CA . VAL A 1 204 ? 6.186 -8.736 -18.979 1.00 95.56 204 VAL A CA 1
ATOM 1506 C C . VAL A 1 204 ? 7.659 -8.323 -19.045 1.00 95.56 204 VAL A C 1
ATOM 1508 O O . VAL A 1 204 ? 8.519 -9.177 -19.244 1.00 95.56 204 VAL A O 1
ATOM 1511 N N . GLY A 1 205 ? 7.974 -7.045 -18.825 1.00 93.50 205 GLY A N 1
ATOM 1512 C CA . GLY A 1 205 ? 9.350 -6.551 -18.772 1.00 93.50 205 GLY A CA 1
ATOM 1513 C C . GLY A 1 205 ? 10.167 -7.165 -17.643 1.00 93.50 205 GLY A C 1
ATOM 1514 O O . GLY A 1 205 ? 11.300 -7.573 -17.874 1.00 93.50 205 GLY A O 1
ATOM 1515 N N . GLY A 1 206 ? 9.584 -7.309 -16.452 1.00 93.19 206 GLY A N 1
ATOM 1516 C CA . GLY A 1 206 ? 10.223 -7.992 -15.328 1.00 93.19 206 GLY A CA 1
ATOM 1517 C C . GLY A 1 206 ? 10.533 -9.455 -15.644 1.00 93.19 206 GLY A C 1
ATOM 1518 O O . GLY A 1 206 ? 11.665 -9.894 -15.455 1.00 93.19 206 GLY A O 1
ATOM 1519 N N . VAL A 1 207 ? 9.563 -10.187 -16.204 1.00 93.62 20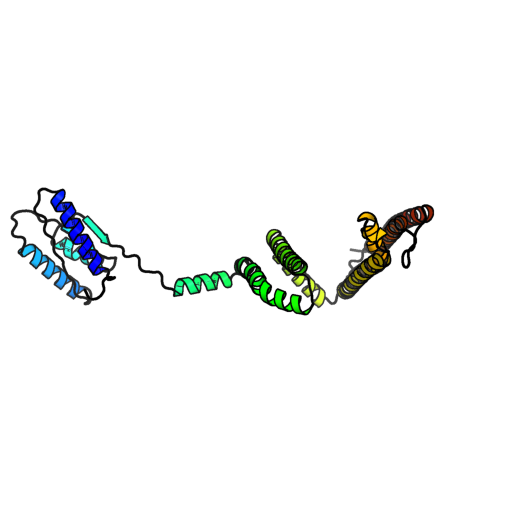7 VAL A N 1
ATOM 1520 C CA . VAL A 1 207 ? 9.756 -11.582 -16.638 1.00 93.62 207 VAL A CA 1
ATOM 1521 C C . VAL A 1 207 ? 10.849 -11.681 -17.704 1.00 93.62 207 VAL A C 1
ATOM 1523 O O . VAL A 1 207 ? 11.694 -12.566 -17.627 1.00 93.62 207 VAL A O 1
ATOM 1526 N N . GLN A 1 208 ? 10.882 -10.752 -18.663 1.00 92.06 208 GLN A N 1
ATOM 1527 C CA . GLN A 1 208 ? 11.895 -10.731 -19.723 1.00 92.06 208 GLN A CA 1
ATOM 1528 C C . GLN A 1 208 ? 13.289 -10.316 -19.230 1.00 92.06 208 GLN A C 1
ATOM 1530 O O . GLN A 1 208 ? 14.299 -10.762 -19.768 1.00 92.06 208 GLN A O 1
ATOM 1535 N N . GLY A 1 209 ? 13.369 -9.482 -18.193 1.00 90.88 209 GLY A N 1
ATOM 1536 C CA . GLY A 1 209 ? 14.628 -9.173 -17.519 1.00 90.88 209 GLY A CA 1
ATOM 1537 C C . GLY A 1 209 ? 15.190 -10.390 -16.782 1.00 90.88 209 GLY A C 1
ATOM 1538 O O . GLY A 1 209 ? 16.381 -10.679 -16.892 1.00 90.88 209 GLY A O 1
ATOM 1539 N N . VAL A 1 210 ? 14.336 -11.134 -16.068 1.00 90.50 210 VAL A N 1
ATOM 1540 C CA . VAL A 1 210 ? 14.734 -12.372 -15.375 1.00 90.50 210 VAL A CA 1
ATOM 1541 C C . VAL A 1 210 ? 15.126 -13.463 -16.373 1.00 90.50 210 VAL A C 1
ATOM 1543 O O . VAL A 1 210 ? 16.181 -14.069 -16.210 1.00 90.50 210 VAL A O 1
ATOM 1546 N N . SER A 1 211 ? 14.350 -13.665 -17.443 1.00 88.75 211 SER A N 1
ATOM 1547 C CA . SER A 1 211 ? 14.671 -14.667 -18.471 1.00 88.75 211 SER A CA 1
ATOM 1548 C C . SER A 1 211 ? 16.012 -14.381 -19.156 1.00 88.75 211 SER A C 1
ATOM 1550 O O . SER A 1 211 ? 16.781 -15.304 -19.446 1.00 88.75 211 SER A O 1
ATOM 1552 N N . LEU A 1 212 ? 16.342 -13.101 -19.369 1.00 86.94 212 LEU A N 1
ATOM 1553 C CA . LEU A 1 212 ? 17.641 -12.705 -19.902 1.00 86.94 212 LEU A CA 1
ATOM 1554 C C . LEU A 1 212 ? 18.770 -12.965 -18.899 1.00 86.94 212 LEU A C 1
ATOM 1556 O O . LEU A 1 212 ? 19.827 -13.443 -19.302 1.00 86.94 212 LEU A O 1
ATOM 1560 N N . LEU A 1 213 ? 18.550 -12.705 -17.607 1.00 88.19 213 LEU A N 1
ATOM 1561 C CA . LEU A 1 213 ? 19.526 -12.993 -16.552 1.00 88.19 213 LEU A CA 1
ATOM 1562 C C . LEU A 1 213 ? 19.834 -14.495 -16.441 1.00 88.19 213 LEU A C 1
ATOM 1564 O O . LEU A 1 213 ? 20.994 -14.867 -16.279 1.00 88.19 213 LEU A O 1
ATOM 1568 N N . GLU A 1 214 ? 18.818 -15.350 -16.569 1.00 85.38 214 GLU A N 1
ATOM 1569 C CA . GLU A 1 214 ? 18.973 -16.811 -16.591 1.00 85.38 214 GLU A CA 1
ATOM 1570 C C . GLU A 1 214 ? 19.747 -17.285 -17.831 1.00 85.38 214 GLU A C 1
ATOM 1572 O O . GLU A 1 214 ? 20.595 -18.175 -17.744 1.00 85.38 214 GLU A O 1
ATOM 1577 N N . THR A 1 215 ? 19.505 -16.655 -18.985 1.00 83.94 215 THR A N 1
ATOM 1578 C CA . THR A 1 215 ? 20.157 -17.006 -20.259 1.00 83.94 215 THR A CA 1
ATOM 1579 C C . THR A 1 215 ? 21.594 -16.476 -20.358 1.00 83.94 215 THR A C 1
ATOM 1581 O O . THR A 1 215 ? 22.432 -17.079 -21.030 1.00 83.94 215 THR A O 1
ATOM 1584 N N . ALA A 1 216 ? 21.911 -15.368 -19.678 1.00 79.31 216 ALA A N 1
ATOM 1585 C CA . ALA A 1 216 ? 23.218 -14.706 -19.727 1.00 79.31 216 ALA A CA 1
ATOM 1586 C C . ALA A 1 216 ? 24.360 -15.503 -19.056 1.00 79.31 216 ALA A C 1
ATOM 1588 O O . ALA A 1 216 ? 25.534 -15.168 -19.228 1.00 79.31 216 ALA A O 1
ATOM 1589 N N . GLY A 1 217 ? 24.038 -16.594 -18.353 1.00 79.50 217 GLY A N 1
ATOM 1590 C CA . GLY A 1 217 ? 25.003 -17.554 -17.819 1.00 79.50 217 GLY A CA 1
ATOM 1591 C C . GLY A 1 217 ? 25.666 -17.134 -16.502 1.00 79.50 217 GLY A C 1
ATOM 1592 O O . GLY A 1 217 ? 25.603 -15.984 -16.066 1.00 79.50 217 GLY A O 1
ATOM 1593 N N . SER A 1 218 ? 26.349 -18.091 -15.863 1.00 73.31 218 SER A N 1
ATOM 1594 C CA . SER A 1 218 ? 26.843 -17.972 -14.482 1.00 73.31 218 SER A CA 1
ATOM 1595 C C . SER A 1 218 ? 27.823 -16.820 -14.252 1.00 73.31 218 SER A C 1
ATOM 1597 O O . SER A 1 218 ? 27.845 -16.267 -13.159 1.00 73.31 218 SER A O 1
ATOM 1599 N N . THR A 1 219 ? 28.608 -16.442 -15.265 1.00 71.38 219 THR A N 1
ATOM 1600 C CA . THR A 1 219 ? 29.578 -15.336 -15.181 1.00 71.38 219 THR A CA 1
ATOM 1601 C C . THR A 1 219 ? 28.889 -13.979 -15.021 1.00 71.38 219 THR A C 1
ATOM 1603 O O . THR A 1 219 ? 29.366 -13.131 -14.271 1.00 71.38 219 THR A O 1
ATOM 1606 N N . VAL A 1 220 ? 27.749 -13.779 -15.689 1.00 78.19 220 VAL A N 1
ATOM 1607 C CA . VAL A 1 220 ? 26.945 -12.551 -15.582 1.00 78.19 220 VAL A CA 1
ATOM 1608 C C . VAL A 1 220 ? 26.155 -12.547 -14.276 1.00 78.19 220 VAL A C 1
ATOM 1610 O O . VAL A 1 220 ? 26.072 -11.517 -13.618 1.00 78.19 220 VAL A O 1
ATOM 1613 N N . SER A 1 221 ? 25.630 -13.702 -13.855 1.00 73.94 221 SER A N 1
ATOM 1614 C CA . SER A 1 221 ? 24.871 -13.825 -12.603 1.00 73.94 221 SER A CA 1
ATOM 1615 C C . SER A 1 221 ? 25.732 -13.670 -11.342 1.00 73.94 221 SER A C 1
ATOM 1617 O O . SER A 1 221 ? 25.206 -13.308 -10.293 1.00 73.94 221 SER A O 1
ATOM 1619 N N . SER A 1 222 ? 27.038 -13.953 -11.417 1.00 81.00 222 SER A N 1
ATOM 1620 C CA . SER A 1 222 ? 27.955 -13.841 -10.273 1.00 81.00 222 SER A CA 1
ATOM 1621 C C . SER A 1 222 ? 28.435 -12.418 -9.982 1.00 81.00 222 SER A C 1
ATOM 1623 O O . SER A 1 222 ? 28.829 -12.140 -8.851 1.00 81.00 222 SER A O 1
ATOM 1625 N N . ASP A 1 223 ? 28.415 -11.526 -10.975 1.00 87.06 223 ASP A N 1
ATOM 1626 C CA . ASP A 1 223 ? 28.766 -10.115 -10.796 1.00 87.06 223 ASP A CA 1
ATOM 1627 C C . ASP A 1 223 ? 27.479 -9.288 -10.624 1.00 87.06 223 ASP A C 1
ATOM 1629 O O . ASP A 1 223 ? 26.696 -9.177 -11.574 1.00 87.06 223 ASP A O 1
ATOM 1633 N N . PRO A 1 224 ? 27.243 -8.670 -9.449 1.00 86.06 224 PRO A N 1
ATOM 1634 C CA . PRO A 1 224 ? 26.048 -7.868 -9.207 1.00 86.06 224 PRO A CA 1
ATOM 1635 C C . PRO A 1 224 ? 25.830 -6.751 -10.237 1.00 86.06 224 PRO A C 1
ATOM 1637 O O . PRO A 1 224 ? 24.687 -6.458 -10.585 1.00 86.06 224 PRO A O 1
ATOM 1640 N N . ALA A 1 225 ? 26.900 -6.132 -10.748 1.00 86.00 225 ALA A N 1
ATOM 1641 C CA . ALA A 1 225 ? 26.788 -5.050 -11.723 1.00 86.00 225 ALA A CA 1
ATOM 1642 C C . ALA A 1 225 ? 26.335 -5.571 -13.095 1.00 86.00 225 ALA A C 1
ATOM 1644 O O . ALA A 1 225 ? 25.486 -4.958 -13.748 1.00 86.00 225 ALA A O 1
ATOM 1645 N N . LEU A 1 226 ? 26.854 -6.726 -13.519 1.00 87.06 226 LEU A N 1
ATOM 1646 C CA . LEU A 1 226 ? 26.453 -7.362 -14.774 1.00 87.06 226 LEU A CA 1
ATOM 1647 C C . LEU A 1 226 ? 25.047 -7.961 -14.678 1.00 87.06 226 LEU A C 1
ATOM 1649 O O . LEU A 1 226 ? 24.285 -7.851 -15.635 1.00 87.06 226 LEU A O 1
ATOM 1653 N N . ALA A 1 227 ? 24.670 -8.511 -13.522 1.00 88.00 227 ALA A N 1
ATOM 1654 C CA . ALA A 1 227 ? 23.328 -9.025 -13.274 1.00 88.00 227 ALA A CA 1
ATOM 1655 C C . ALA A 1 227 ? 22.258 -7.923 -13.375 1.00 88.00 227 ALA A C 1
ATOM 1657 O O . ALA A 1 227 ? 21.230 -8.110 -14.032 1.00 88.00 227 ALA A O 1
ATOM 1658 N N . VAL A 1 228 ? 22.516 -6.747 -12.788 1.00 90.50 228 VAL A N 1
ATOM 1659 C CA . VAL A 1 228 ? 21.619 -5.583 -12.897 1.00 90.50 228 VAL A CA 1
ATOM 1660 C C . VAL A 1 228 ? 21.541 -5.089 -14.341 1.00 90.50 228 VAL A C 1
ATOM 1662 O O . VAL A 1 228 ? 20.441 -4.847 -14.841 1.00 90.50 228 VAL A O 1
ATOM 1665 N N . SER A 1 229 ? 22.679 -4.983 -15.032 1.00 89.81 229 SER A N 1
ATOM 1666 C CA . SER A 1 229 ? 22.716 -4.596 -16.447 1.00 89.81 229 SER A CA 1
ATOM 1667 C C . SER A 1 229 ? 21.949 -5.579 -17.334 1.00 89.81 229 SER A C 1
ATOM 1669 O O . SER A 1 229 ? 21.193 -5.137 -18.194 1.00 89.81 229 SER A O 1
ATOM 1671 N N . ALA A 1 230 ? 22.073 -6.890 -17.099 1.00 90.06 230 ALA A N 1
ATOM 1672 C CA . ALA A 1 230 ? 21.362 -7.934 -17.840 1.00 90.06 230 ALA A CA 1
ATOM 1673 C C . ALA A 1 230 ? 19.851 -7.829 -17.635 1.00 90.06 230 ALA A C 1
ATOM 1675 O O . ALA A 1 230 ? 19.102 -7.736 -18.606 1.00 90.06 230 ALA A O 1
ATOM 1676 N N . PHE A 1 231 ? 19.405 -7.753 -16.381 1.00 91.75 231 PHE A N 1
ATOM 1677 C CA . PHE A 1 231 ? 17.991 -7.573 -16.068 1.00 91.75 231 PHE A CA 1
ATOM 1678 C C . PHE A 1 231 ? 17.425 -6.309 -16.726 1.00 91.75 231 PHE A C 1
ATOM 1680 O O . PHE A 1 231 ? 16.395 -6.354 -17.404 1.00 91.75 231 PHE A O 1
ATOM 1687 N N . ALA A 1 232 ? 18.124 -5.182 -16.573 1.00 92.31 232 ALA A N 1
ATOM 1688 C CA . ALA A 1 232 ? 17.695 -3.912 -17.134 1.00 92.31 232 ALA A CA 1
ATOM 1689 C C . ALA A 1 232 ? 17.639 -3.966 -18.669 1.00 92.31 232 ALA A C 1
ATOM 1691 O O . ALA A 1 232 ? 16.644 -3.542 -19.251 1.00 92.31 232 ALA A O 1
ATOM 1692 N N . HIS A 1 233 ? 18.636 -4.549 -19.337 1.00 91.81 233 HIS A N 1
ATOM 1693 C CA . HIS A 1 233 ? 18.662 -4.648 -20.797 1.00 91.81 233 HIS A CA 1
ATOM 1694 C C . HIS A 1 233 ? 17.469 -5.438 -21.361 1.00 91.81 233 HIS A C 1
ATOM 1696 O O . HIS A 1 233 ? 16.872 -5.033 -22.363 1.00 91.81 233 HIS A O 1
ATOM 1702 N N . GLY A 1 234 ? 17.080 -6.529 -20.691 1.00 90.12 234 GLY A N 1
ATOM 1703 C CA . GLY A 1 234 ? 15.925 -7.349 -21.073 1.00 90.12 234 GLY A CA 1
ATOM 1704 C C . GLY A 1 234 ? 14.585 -6.664 -20.798 1.00 90.12 234 GLY A C 1
ATOM 1705 O O . GLY A 1 234 ? 13.647 -6.772 -21.592 1.00 90.12 234 GLY A O 1
ATOM 1706 N N . ALA A 1 235 ? 14.504 -5.899 -19.709 1.00 94.00 235 ALA A N 1
ATOM 1707 C CA . ALA A 1 235 ? 13.274 -5.243 -19.281 1.00 94.00 235 ALA A CA 1
ATOM 1708 C C . ALA A 1 235 ? 12.989 -3.915 -20.006 1.00 94.00 235 ALA A C 1
ATOM 1710 O O . ALA A 1 235 ? 11.826 -3.580 -20.247 1.00 94.00 235 ALA A O 1
ATOM 1711 N N . VAL A 1 236 ? 14.030 -3.161 -20.392 1.00 94.88 236 VAL A N 1
ATOM 1712 C CA . VAL A 1 236 ? 13.922 -1.769 -20.875 1.00 94.88 236 VAL A CA 1
ATOM 1713 C C . VAL A 1 236 ? 12.936 -1.603 -22.031 1.00 94.88 236 VAL A C 1
ATOM 1715 O O . VAL A 1 236 ? 12.182 -0.636 -22.037 1.00 94.88 236 VAL A O 1
ATOM 1718 N N . ARG A 1 237 ? 12.874 -2.537 -22.988 1.00 93.88 237 ARG A N 1
ATOM 1719 C CA . ARG A 1 237 ? 11.960 -2.427 -24.146 1.00 93.88 237 ARG A CA 1
ATOM 1720 C C . ARG A 1 237 ? 10.486 -2.461 -23.734 1.00 93.88 237 ARG A C 1
ATOM 1722 O O . ARG A 1 237 ? 9.679 -1.685 -24.240 1.00 93.88 237 ARG A O 1
ATOM 1729 N N . TRP A 1 238 ? 10.146 -3.337 -22.794 1.00 95.69 238 TRP A N 1
ATOM 1730 C CA . TRP A 1 238 ? 8.785 -3.482 -22.282 1.00 95.69 238 TRP A CA 1
ATOM 1731 C C . TRP A 1 238 ? 8.428 -2.370 -21.299 1.00 95.69 238 TRP A C 1
ATOM 1733 O O . TRP A 1 238 ? 7.310 -1.862 -21.337 1.00 95.69 238 TRP A O 1
ATOM 1743 N N . PHE A 1 239 ? 9.389 -1.909 -20.494 1.00 95.19 239 PHE A N 1
ATOM 1744 C CA . PHE A 1 239 ? 9.219 -0.715 -19.663 1.00 95.19 239 PHE A CA 1
ATOM 1745 C C . PHE A 1 239 ? 9.012 0.549 -20.504 1.00 95.19 239 PHE A C 1
ATOM 1747 O O . PHE A 1 239 ? 8.162 1.373 -20.172 1.00 95.19 239 PHE A O 1
ATOM 1754 N N . ALA A 1 240 ? 9.718 0.681 -21.629 1.00 94.94 240 ALA A N 1
ATOM 1755 C CA . ALA A 1 240 ? 9.503 1.764 -22.582 1.00 94.94 240 ALA A CA 1
ATOM 1756 C C . ALA A 1 240 ? 8.091 1.706 -23.176 1.00 94.94 240 ALA A C 1
ATOM 1758 O O . ALA A 1 240 ? 7.379 2.708 -23.170 1.00 94.94 240 ALA A O 1
ATOM 1759 N N . ALA A 1 241 ? 7.657 0.524 -23.626 1.00 95.44 241 ALA A N 1
ATOM 1760 C CA . ALA A 1 241 ? 6.300 0.322 -24.128 1.00 95.44 241 ALA A CA 1
ATOM 1761 C C . ALA A 1 241 ? 5.239 0.668 -23.067 1.00 95.44 241 ALA A C 1
ATOM 1763 O O . ALA A 1 241 ? 4.245 1.324 -23.386 1.00 95.44 241 ALA A O 1
ATOM 1764 N N . ALA A 1 242 ? 5.468 0.295 -21.804 1.00 94.75 242 ALA A N 1
ATOM 1765 C CA . ALA A 1 242 ? 4.594 0.638 -20.687 1.00 94.75 242 ALA A CA 1
ATOM 1766 C C . ALA A 1 242 ? 4.505 2.157 -20.474 1.00 94.75 242 ALA A C 1
ATOM 1768 O O . ALA A 1 242 ? 3.405 2.709 -20.430 1.00 94.75 242 ALA A O 1
ATOM 1769 N N . GLY A 1 243 ? 5.648 2.845 -20.400 1.00 92.56 243 GLY A N 1
ATOM 1770 C CA . GLY A 1 243 ? 5.687 4.294 -20.197 1.00 92.56 243 GLY A CA 1
ATOM 1771 C C . GLY A 1 243 ? 5.073 5.079 -21.362 1.00 92.56 243 GLY A C 1
ATOM 1772 O O . GLY A 1 243 ? 4.355 6.054 -21.139 1.00 92.56 243 GLY A O 1
ATOM 1773 N N . ILE A 1 244 ? 5.276 4.636 -22.607 1.00 94.75 244 ILE A N 1
ATOM 1774 C CA . ILE A 1 244 ? 4.656 5.255 -23.791 1.00 94.75 244 ILE A CA 1
ATOM 1775 C C . ILE A 1 244 ? 3.140 5.042 -23.773 1.00 94.75 244 ILE A C 1
ATOM 1777 O O . ILE A 1 244 ? 2.390 5.989 -23.980 1.00 94.75 244 ILE A O 1
ATOM 1781 N N . THR A 1 245 ? 2.677 3.828 -23.468 1.00 93.31 245 THR A N 1
ATOM 1782 C CA . THR A 1 245 ? 1.239 3.521 -23.388 1.00 93.31 245 THR A CA 1
ATOM 1783 C C . THR A 1 245 ? 0.556 4.358 -22.307 1.00 93.31 245 THR A C 1
ATOM 1785 O O . THR A 1 245 ? -0.471 4.983 -22.556 1.00 93.31 245 THR A O 1
ATOM 1788 N N . SER A 1 246 ? 1.163 4.422 -21.120 1.00 92.56 246 SER A N 1
ATOM 1789 C CA . SER A 1 246 ? 0.682 5.217 -19.989 1.00 92.56 246 SER A CA 1
ATOM 1790 C C . SER A 1 246 ? 0.629 6.713 -20.313 1.00 92.56 246 SER A C 1
ATOM 1792 O O . SER A 1 246 ? -0.354 7.378 -19.997 1.00 92.56 246 SER A O 1
ATOM 1794 N N . SER A 1 247 ? 1.674 7.251 -20.950 1.00 91.19 247 SER A N 1
ATOM 1795 C CA . SER A 1 247 ? 1.735 8.676 -21.303 1.00 91.19 247 SER A CA 1
ATOM 1796 C C . SER A 1 247 ? 0.769 9.045 -22.429 1.00 91.19 247 SER A C 1
ATOM 1798 O O . SER A 1 247 ? 0.124 10.084 -22.342 1.00 91.19 247 SER A O 1
ATOM 1800 N N . MET A 1 248 ? 0.590 8.185 -23.436 1.00 89.56 248 MET A N 1
ATOM 1801 C CA . MET A 1 248 ? -0.443 8.354 -24.467 1.00 89.56 248 MET A CA 1
ATOM 1802 C C . MET A 1 248 ? -1.853 8.381 -23.873 1.00 89.56 248 MET A C 1
ATOM 1804 O O . MET A 1 248 ? -2.678 9.189 -24.294 1.00 89.56 248 MET A O 1
ATOM 1808 N N . GLY A 1 249 ? -2.124 7.528 -22.883 1.00 87.62 249 GLY A N 1
ATOM 1809 C CA . GLY A 1 249 ? -3.395 7.528 -22.164 1.00 87.62 249 GLY A CA 1
ATOM 1810 C C . GLY A 1 249 ? -3.683 8.853 -21.478 1.00 87.62 249 GLY A C 1
ATOM 1811 O O . GLY A 1 249 ? -4.734 9.437 -21.718 1.00 87.62 249 GLY A O 1
ATOM 1812 N N . GLN A 1 250 ? -2.708 9.359 -20.717 1.00 85.31 250 GLN A N 1
ATOM 1813 C CA . GLN A 1 250 ? -2.813 10.659 -20.052 1.00 85.31 250 GLN A CA 1
ATOM 1814 C C . GLN A 1 250 ? -3.019 11.801 -21.056 1.00 85.31 250 GLN A C 1
ATOM 1816 O O . GLN A 1 250 ? -3.887 12.641 -20.858 1.00 85.31 250 GLN A O 1
ATOM 1821 N N . VAL A 1 251 ? -2.252 11.820 -22.151 1.00 87.06 251 VAL A N 1
ATOM 1822 C CA . VAL A 1 251 ? -2.395 12.821 -23.223 1.00 87.06 251 VAL A CA 1
ATOM 1823 C C . VAL A 1 251 ? -3.795 12.783 -23.837 1.00 87.06 251 VAL A C 1
ATOM 1825 O O . VAL A 1 251 ? -4.372 13.830 -24.118 1.00 87.06 251 VAL A O 1
ATOM 1828 N N . THR A 1 252 ? -4.337 11.584 -24.055 1.00 86.19 252 THR A N 1
ATOM 1829 C CA . THR A 1 252 ? -5.676 11.404 -24.629 1.00 86.19 252 THR A CA 1
ATOM 1830 C C . THR A 1 252 ? -6.744 11.937 -23.682 1.00 86.19 252 THR A C 1
ATOM 1832 O O . THR A 1 252 ? -7.641 12.648 -24.113 1.00 86.19 252 THR A O 1
ATOM 1835 N N . ASP A 1 253 ? -6.630 11.632 -22.393 1.00 85.12 253 ASP A N 1
ATOM 1836 C CA . ASP A 1 253 ? -7.573 12.079 -21.367 1.00 85.12 253 ASP A CA 1
ATOM 1837 C C . ASP A 1 253 ? -7.570 13.608 -21.221 1.00 85.12 253 ASP A C 1
ATOM 1839 O O . ASP A 1 253 ? -8.629 14.224 -21.191 1.00 85.12 253 ASP A O 1
ATOM 1843 N N . GLU A 1 254 ? -6.386 14.228 -21.240 1.00 82.69 254 GLU A N 1
ATOM 1844 C CA . GLU A 1 254 ? -6.226 15.687 -21.189 1.00 82.69 254 GLU A CA 1
ATOM 1845 C C . GLU A 1 254 ? -6.798 16.378 -22.437 1.00 82.69 254 GLU A C 1
ATOM 1847 O O . GLU A 1 254 ? -7.400 17.445 -22.353 1.00 82.69 254 GLU A O 1
ATOM 1852 N N . TYR A 1 255 ? -6.642 15.749 -23.608 1.00 81.75 255 TYR A N 1
ATOM 1853 C CA . TYR A 1 255 ? -7.254 16.221 -24.850 1.00 81.75 255 TYR A CA 1
ATOM 1854 C C . TYR A 1 255 ? -8.784 16.128 -24.810 1.00 81.75 255 TYR A C 1
ATOM 1856 O O . TYR A 1 255 ? -9.466 17.018 -25.307 1.00 81.75 255 TYR A O 1
ATOM 1864 N N . LEU A 1 256 ? -9.329 15.069 -24.203 1.00 80.81 256 LEU A N 1
ATOM 1865 C CA . LEU A 1 256 ? -10.774 14.879 -24.045 1.00 80.81 256 LEU A CA 1
ATOM 1866 C C . LEU A 1 256 ? -11.388 15.804 -22.981 1.00 80.81 256 LEU A C 1
ATOM 1868 O O . LEU A 1 256 ? -12.591 16.048 -23.026 1.00 80.81 256 LEU A O 1
ATOM 1872 N N . ALA A 1 257 ? -10.589 16.290 -22.031 1.00 78.12 257 ALA A N 1
ATOM 1873 C CA . ALA A 1 257 ? -11.026 17.144 -20.929 1.00 78.12 257 ALA A CA 1
ATOM 1874 C C . ALA A 1 257 ? -10.935 18.657 -21.229 1.00 78.12 257 ALA A C 1
ATOM 1876 O O . ALA A 1 257 ? -11.147 19.458 -20.321 1.00 78.12 257 ALA A O 1
ATOM 1877 N N . ASP A 1 258 ? -10.614 19.049 -22.472 1.00 72.69 258 ASP A N 1
ATOM 1878 C CA . ASP A 1 258 ? -10.390 20.439 -22.918 1.00 72.69 258 ASP A CA 1
ATOM 1879 C C . ASP A 1 258 ? -9.302 21.212 -22.128 1.00 72.69 258 ASP A C 1
ATOM 1881 O O . ASP A 1 258 ? -9.132 22.417 -22.302 1.00 72.69 258 ASP A O 1
ATOM 1885 N N . SER A 1 259 ? -8.496 20.532 -21.307 1.00 72.06 259 SER A N 1
ATOM 1886 C CA . SER A 1 259 ? -7.390 21.096 -20.512 1.00 72.06 259 SER A CA 1
ATOM 1887 C C . SER A 1 259 ? -6.011 20.882 -21.157 1.00 72.06 259 SER A C 1
ATOM 1889 O O . SER A 1 259 ? -4.966 20.914 -20.509 1.00 72.06 259 SER A O 1
ATOM 1891 N N . PHE A 1 260 ? -5.993 20.662 -22.471 1.00 74.25 260 PHE A N 1
ATOM 1892 C CA . PHE A 1 260 ? -4.806 20.260 -23.215 1.00 74.25 260 PHE A CA 1
ATOM 1893 C C . PHE A 1 260 ? -3.723 21.353 -23.309 1.00 74.25 260 PHE A C 1
ATOM 1895 O O . PHE A 1 260 ? -3.857 22.345 -24.031 1.00 74.25 260 PHE A O 1
ATOM 1902 N N . GLU A 1 261 ? -2.575 21.111 -22.675 1.00 76.00 261 GLU A N 1
ATOM 1903 C CA . GLU A 1 261 ? -1.329 21.842 -22.940 1.00 76.00 261 GLU A CA 1
ATOM 1904 C C . GLU A 1 261 ? -0.421 21.052 -23.898 1.00 76.00 261 GLU A C 1
ATOM 1906 O O . GLU A 1 261 ? -0.118 19.875 -23.675 1.00 76.00 261 GLU A O 1
ATOM 1911 N N . TRP A 1 262 ? 0.128 21.719 -24.920 1.00 76.06 262 TRP A N 1
ATOM 1912 C CA . TRP A 1 262 ? 1.104 21.132 -25.857 1.00 76.06 262 TRP A CA 1
ATOM 1913 C C . TRP A 1 262 ? 2.310 20.495 -25.157 1.00 76.06 262 TRP A C 1
ATOM 1915 O O . TRP A 1 262 ? 2.904 19.542 -25.665 1.00 76.06 262 TRP A O 1
ATOM 1925 N N . ARG A 1 263 ? 2.659 20.988 -23.965 1.00 75.12 263 ARG A N 1
ATOM 1926 C CA . ARG A 1 263 ? 3.746 20.461 -23.143 1.00 75.12 263 ARG A CA 1
ATOM 1927 C C . ARG A 1 263 ? 3.525 19.011 -22.704 1.00 75.12 263 ARG A C 1
ATOM 1929 O O . ARG A 1 263 ? 4.523 18.302 -22.556 1.00 75.12 263 ARG A O 1
ATOM 1936 N N . TYR A 1 264 ? 2.284 18.543 -22.546 1.00 78.62 264 TYR A N 1
ATOM 1937 C CA . TYR A 1 264 ? 1.999 17.158 -22.144 1.00 78.62 264 TYR A CA 1
ATOM 1938 C C . TYR A 1 264 ? 2.394 16.132 -23.212 1.00 78.62 264 TYR A C 1
ATOM 1940 O O . TYR A 1 264 ? 2.769 15.008 -22.872 1.00 78.62 264 TYR A O 1
ATOM 1948 N N . LEU A 1 265 ? 2.444 16.531 -24.490 1.00 82.06 265 LEU A N 1
ATOM 1949 C CA . LEU A 1 265 ? 2.933 15.671 -25.571 1.00 82.06 265 LEU A CA 1
ATOM 1950 C C . LEU A 1 265 ? 4.422 15.327 -25.454 1.00 82.06 265 LEU A C 1
ATOM 1952 O O . LEU A 1 265 ? 4.858 14.376 -26.095 1.00 82.06 265 LEU A O 1
ATOM 1956 N N . ASN A 1 266 ? 5.197 16.025 -24.615 1.00 86.00 266 ASN A N 1
ATOM 1957 C CA . ASN A 1 266 ? 6.600 15.681 -24.370 1.00 86.00 266 ASN A CA 1
ATOM 1958 C C . ASN A 1 266 ? 6.785 14.343 -23.643 1.00 86.00 266 ASN A C 1
ATOM 1960 O O . ASN A 1 266 ? 7.817 13.693 -23.811 1.00 86.00 266 ASN A O 1
ATOM 1964 N N . ALA A 1 267 ? 5.817 13.935 -22.819 1.00 85.94 267 ALA A N 1
ATOM 1965 C CA . ALA A 1 267 ? 5.941 12.765 -21.952 1.00 85.94 267 ALA A CA 1
ATOM 1966 C C . ALA A 1 267 ? 6.375 11.473 -22.688 1.00 85.94 267 ALA A C 1
ATOM 1968 O O . ALA A 1 267 ? 7.372 10.877 -22.268 1.00 85.94 267 ALA A O 1
ATOM 1969 N N . PRO A 1 268 ? 5.734 11.040 -23.797 1.00 89.44 268 PRO A N 1
ATOM 1970 C CA . PRO A 1 268 ? 6.157 9.841 -24.528 1.00 89.44 268 PRO A CA 1
ATOM 1971 C C . PRO A 1 268 ? 7.569 9.953 -25.121 1.00 89.44 268 PRO A C 1
ATOM 1973 O O . PRO A 1 268 ? 8.299 8.961 -25.156 1.00 89.44 268 PRO A O 1
ATOM 1976 N N . PHE A 1 269 ? 7.992 11.147 -25.548 1.00 91.88 269 PHE A N 1
ATOM 1977 C CA . PHE A 1 269 ? 9.334 11.360 -26.099 1.00 91.88 269 PHE A CA 1
ATOM 1978 C C . PHE A 1 269 ? 10.412 11.279 -25.021 1.00 91.88 269 PHE A C 1
ATOM 1980 O O . PHE A 1 269 ? 11.466 10.696 -25.269 1.00 91.88 269 PHE A O 1
ATOM 1987 N N . TYR A 1 270 ? 10.144 11.783 -23.812 1.00 89.56 270 TYR A N 1
ATOM 1988 C CA . TYR A 1 270 ? 11.053 11.597 -22.680 1.00 89.56 270 TYR A CA 1
ATOM 1989 C C . TYR A 1 270 ? 11.186 10.127 -22.296 1.00 89.56 270 TYR A C 1
ATOM 1991 O O . TYR A 1 270 ? 12.304 9.660 -22.085 1.00 89.56 270 TYR A O 1
ATOM 1999 N N . VAL A 1 271 ? 10.080 9.376 -22.263 1.00 93.56 271 VAL A N 1
ATOM 2000 C CA . VAL A 1 271 ? 10.131 7.927 -22.014 1.00 93.56 271 VAL A CA 1
ATOM 2001 C C . VAL A 1 271 ? 10.998 7.235 -23.065 1.00 93.56 271 VAL A C 1
ATOM 2003 O O . VAL A 1 271 ? 11.861 6.434 -22.709 1.00 93.56 271 VAL A O 1
ATOM 2006 N N . LEU A 1 272 ? 10.818 7.565 -24.346 1.00 94.38 272 LEU A N 1
ATOM 2007 C CA . LEU A 1 272 ? 11.593 6.965 -25.431 1.00 94.38 272 LEU A CA 1
ATOM 2008 C C . LEU A 1 272 ? 13.081 7.349 -25.367 1.00 94.38 272 LEU A C 1
ATOM 2010 O O . LEU A 1 272 ? 13.941 6.492 -25.559 1.00 94.38 272 LEU A O 1
ATOM 2014 N N . ALA A 1 273 ? 13.394 8.604 -25.036 1.00 92.88 273 ALA A N 1
ATOM 2015 C CA . ALA A 1 273 ? 14.762 9.079 -24.837 1.00 92.88 273 ALA A CA 1
ATOM 2016 C C . ALA A 1 273 ? 15.461 8.346 -23.682 1.00 92.88 273 ALA A C 1
ATOM 2018 O O . ALA A 1 273 ? 16.576 7.850 -23.847 1.00 92.88 273 ALA A O 1
ATOM 2019 N N . ILE A 1 274 ? 14.791 8.232 -22.531 1.00 92.62 274 ILE A N 1
ATOM 2020 C CA . ILE A 1 274 ? 15.302 7.511 -21.359 1.00 92.62 274 ILE A CA 1
ATOM 2021 C C . ILE A 1 274 ? 15.499 6.032 -21.696 1.00 92.62 274 ILE A C 1
ATOM 2023 O O . ILE A 1 274 ? 16.549 5.470 -21.394 1.00 92.62 274 ILE A O 1
ATOM 2027 N N . ALA A 1 275 ? 14.528 5.406 -22.361 1.00 94.00 275 ALA A N 1
ATOM 2028 C CA . ALA A 1 275 ? 14.623 4.013 -22.774 1.00 94.00 275 ALA A CA 1
ATOM 2029 C C . ALA A 1 275 ? 15.807 3.766 -23.714 1.00 94.00 275 ALA A C 1
ATOM 2031 O O . ALA A 1 275 ? 16.534 2.794 -23.528 1.00 94.00 275 ALA A O 1
ATOM 2032 N N . LEU A 1 276 ? 16.034 4.652 -24.688 1.00 93.69 276 LEU A N 1
ATOM 2033 C CA . LEU A 1 276 ? 17.164 4.553 -25.608 1.00 93.69 276 LEU A CA 1
ATOM 2034 C C . LEU A 1 276 ? 18.502 4.650 -24.864 1.00 93.69 276 LEU A C 1
ATOM 2036 O O . LEU A 1 276 ? 19.391 3.832 -25.091 1.00 93.69 276 LEU A O 1
ATOM 2040 N N . VAL A 1 277 ? 18.623 5.609 -23.942 1.00 93.81 277 VAL A N 1
ATOM 2041 C CA . VAL A 1 277 ? 19.811 5.791 -23.096 1.00 93.81 277 VAL A CA 1
ATOM 2042 C C . VAL A 1 277 ? 20.062 4.560 -22.228 1.00 93.81 277 VAL A C 1
ATOM 2044 O O . VAL A 1 277 ? 21.179 4.052 -22.201 1.00 93.81 277 VAL A O 1
ATOM 2047 N N . LEU A 1 278 ? 19.032 4.049 -21.549 1.00 93.19 278 LEU A N 1
ATOM 2048 C CA . LEU A 1 278 ? 19.147 2.867 -20.694 1.00 93.19 278 LEU A CA 1
ATOM 2049 C C . LEU A 1 278 ? 19.485 1.616 -21.502 1.00 93.19 278 LEU A C 1
ATOM 2051 O O . LEU A 1 278 ? 20.329 0.829 -21.081 1.00 93.19 278 LEU A O 1
ATOM 2055 N N . PHE A 1 279 ? 18.873 1.440 -22.671 1.00 92.00 279 PHE A N 1
ATOM 2056 C CA . PHE A 1 279 ? 19.168 0.329 -23.569 1.00 92.00 279 PHE A CA 1
ATOM 2057 C C . PHE A 1 279 ? 20.627 0.370 -24.041 1.00 92.00 279 PHE A C 1
ATOM 2059 O O . PHE A 1 279 ? 21.316 -0.649 -23.986 1.00 92.00 279 PHE A O 1
ATOM 2066 N N . ALA A 1 280 ? 21.110 1.555 -24.427 1.00 91.12 280 ALA A N 1
ATOM 2067 C CA . ALA A 1 280 ? 22.487 1.768 -24.855 1.00 91.12 280 ALA A CA 1
ATOM 2068 C C . ALA A 1 280 ? 23.496 1.512 -23.724 1.00 91.12 280 ALA A C 1
ATOM 2070 O O . ALA A 1 280 ? 24.474 0.789 -23.902 1.00 91.12 280 ALA A O 1
ATOM 2071 N N . LEU A 1 281 ? 23.223 2.064 -22.540 1.00 92.38 281 LEU A N 1
ATOM 2072 C CA . LEU A 1 281 ? 24.075 1.937 -21.362 1.00 92.38 281 LEU A CA 1
ATOM 2073 C C . LEU A 1 281 ? 24.189 0.483 -20.898 1.00 92.38 281 LEU A C 1
ATOM 2075 O O . LEU A 1 281 ? 25.287 -0.022 -20.693 1.00 92.38 281 LEU A O 1
ATOM 2079 N N . THR A 1 282 ? 23.055 -0.201 -20.760 1.00 90.62 282 THR A N 1
ATOM 2080 C CA . THR A 1 282 ? 23.012 -1.590 -20.279 1.00 90.62 282 THR A CA 1
ATOM 2081 C C . THR A 1 282 ? 23.608 -2.566 -21.290 1.00 90.62 282 THR A C 1
ATOM 2083 O O . THR A 1 282 ? 24.320 -3.483 -20.894 1.00 90.62 282 THR A O 1
ATOM 2086 N N . GLY A 1 283 ? 23.395 -2.339 -22.591 1.00 87.00 283 GLY A N 1
ATOM 2087 C CA . GLY A 1 283 ? 23.966 -3.170 -23.655 1.00 87.00 283 GLY A CA 1
ATOM 2088 C C . GLY A 1 283 ? 25.480 -3.017 -23.816 1.00 87.00 283 GLY A C 1
ATOM 2089 O O . GLY A 1 283 ? 26.130 -3.942 -24.292 1.00 87.00 283 GLY A O 1
ATOM 2090 N N . TYR A 1 284 ? 26.056 -1.884 -23.399 1.00 88.50 284 TYR A N 1
ATOM 2091 C CA . TYR A 1 284 ? 27.507 -1.665 -23.418 1.00 88.50 284 TYR A CA 1
ATOM 2092 C C . TYR A 1 284 ? 28.244 -2.479 -22.346 1.00 88.50 284 TYR A C 1
ATOM 2094 O O . TYR A 1 284 ? 29.337 -2.985 -22.587 1.00 88.50 284 TYR A O 1
ATOM 2102 N N . PHE A 1 285 ? 27.652 -2.621 -21.156 1.00 86.19 285 PHE A N 1
ATOM 2103 C CA . PHE A 1 285 ? 28.268 -3.384 -20.066 1.00 86.19 285 PHE A CA 1
ATOM 2104 C C . PHE A 1 285 ? 28.167 -4.901 -20.251 1.00 86.19 285 PHE A C 1
ATOM 2106 O O . PHE A 1 285 ? 28.880 -5.639 -19.573 1.00 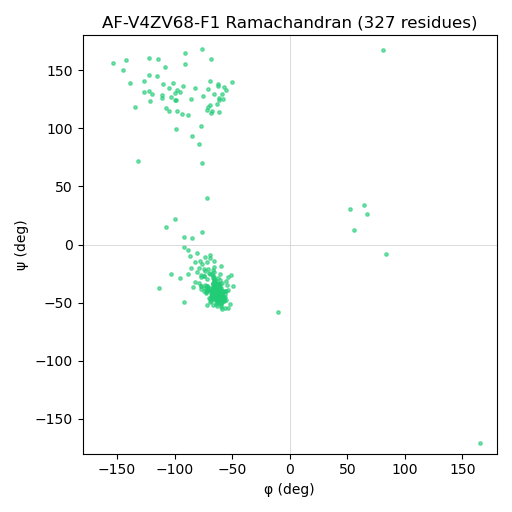86.19 285 PHE A O 1
ATOM 2113 N N . LEU A 1 286 ? 27.289 -5.380 -21.136 1.00 84.75 286 LEU A N 1
ATOM 2114 C CA . LEU A 1 286 ? 27.042 -6.806 -21.299 1.00 84.75 286 LEU A CA 1
ATOM 2115 C C . LEU A 1 286 ? 27.919 -7.433 -22.391 1.00 84.75 286 LEU A C 1
ATOM 2117 O O . LEU A 1 286 ? 28.028 -6.888 -23.492 1.00 84.75 286 LEU A O 1
ATOM 2121 N N . PRO A 1 287 ? 28.500 -8.619 -22.134 1.00 80.06 287 PRO A N 1
ATOM 2122 C CA . PRO A 1 287 ? 29.177 -9.386 -23.168 1.00 80.06 287 PRO A CA 1
ATOM 2123 C C . PRO A 1 287 ? 28.174 -9.926 -24.198 1.00 80.06 287 PRO A C 1
ATOM 2125 O O . PRO A 1 287 ? 26.981 -10.066 -23.925 1.00 80.06 287 PRO A O 1
ATOM 2128 N N . ALA A 1 288 ? 28.669 -10.275 -25.389 1.00 76.50 288 ALA A N 1
ATOM 2129 C CA . ALA A 1 288 ? 27.849 -10.895 -26.426 1.00 76.50 288 ALA A CA 1
ATOM 2130 C C . ALA A 1 288 ? 27.282 -12.238 -25.935 1.00 76.50 288 ALA A C 1
ATOM 2132 O O . ALA A 1 288 ? 28.027 -13.191 -25.707 1.00 76.50 288 ALA A O 1
ATOM 2133 N N . ALA A 1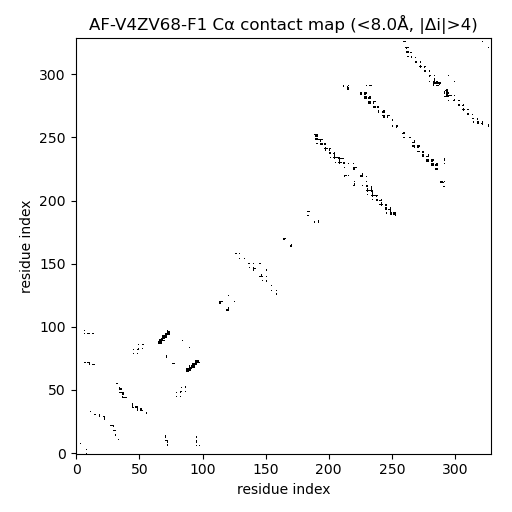 289 ? 25.960 -12.301 -25.785 1.00 72.25 289 ALA A N 1
ATOM 2134 C CA . ALA A 1 289 ? 25.226 -13.467 -25.308 1.00 72.25 289 ALA A CA 1
ATOM 2135 C C . ALA A 1 289 ? 23.887 -13.610 -26.063 1.00 72.25 289 ALA A C 1
ATOM 2137 O O . ALA A 1 289 ? 23.389 -12.629 -26.623 1.00 72.25 289 ALA A O 1
ATOM 2138 N N . PRO A 1 290 ? 23.275 -14.809 -26.100 1.00 68.38 290 PRO A N 1
ATOM 2139 C CA . PRO A 1 290 ? 21.969 -15.006 -26.726 1.00 68.38 290 PRO A CA 1
ATOM 2140 C C . PRO A 1 290 ? 20.908 -14.096 -26.090 1.00 68.38 290 PRO A C 1
ATOM 2142 O O . PRO A 1 290 ? 20.726 -14.105 -24.878 1.00 68.38 290 PRO A O 1
ATOM 2145 N N . GLY A 1 291 ? 20.217 -13.293 -26.904 1.00 67.31 291 GLY A N 1
ATOM 2146 C CA . GLY A 1 291 ? 19.211 -12.333 -26.425 1.00 67.31 291 GLY A CA 1
ATOM 2147 C C . GLY A 1 291 ? 19.769 -10.984 -25.951 1.00 67.31 291 GLY A C 1
ATOM 2148 O O . GLY A 1 291 ? 18.990 -10.054 -25.750 1.00 67.31 291 GLY A O 1
ATOM 2149 N N . VAL A 1 292 ? 21.095 -10.838 -25.849 1.00 76.06 292 VAL A N 1
ATOM 2150 C CA . VAL A 1 292 ? 21.771 -9.570 -25.547 1.00 76.06 292 VAL A CA 1
ATOM 2151 C C . VAL A 1 292 ? 22.279 -8.944 -26.840 1.00 76.06 292 VAL A C 1
ATOM 2153 O O . VAL A 1 292 ? 23.074 -9.536 -27.570 1.00 76.06 2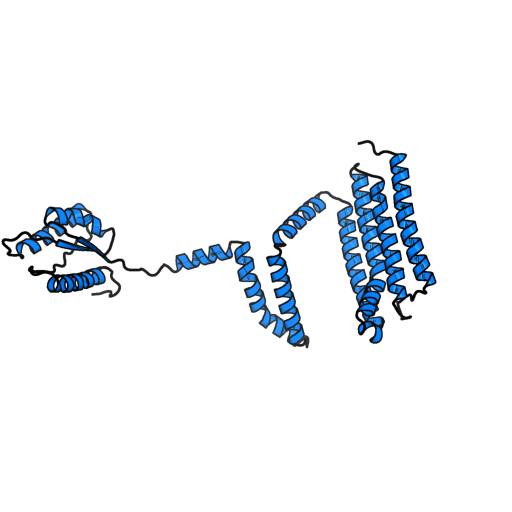92 VAL A O 1
ATOM 2156 N N . THR A 1 293 ? 21.874 -7.706 -27.112 1.00 77.81 293 THR A N 1
ATOM 2157 C CA . THR A 1 293 ? 22.548 -6.886 -28.124 1.00 77.81 293 THR A CA 1
ATOM 2158 C C . THR A 1 293 ? 23.737 -6.206 -27.465 1.00 77.81 293 THR A C 1
ATOM 2160 O O . THR A 1 293 ? 23.570 -5.158 -26.847 1.00 77.81 293 THR A O 1
ATOM 2163 N N . ALA A 1 294 ? 24.916 -6.826 -27.552 1.00 78.38 294 ALA A N 1
ATOM 2164 C CA . ALA A 1 294 ? 26.152 -6.211 -27.079 1.00 78.38 294 ALA A CA 1
ATOM 2165 C C . ALA A 1 294 ? 26.465 -4.978 -27.933 1.00 78.38 294 ALA A C 1
ATOM 2167 O O . ALA A 1 294 ? 26.439 -5.048 -29.164 1.00 78.38 294 ALA A O 1
ATOM 2168 N N . LEU A 1 295 ? 26.730 -3.853 -27.274 1.00 84.69 295 LEU A N 1
ATOM 2169 C CA . LEU A 1 295 ? 26.917 -2.561 -27.927 1.00 84.69 295 LEU A CA 1
ATOM 2170 C C . LEU A 1 295 ? 28.371 -2.116 -27.834 1.00 84.69 295 LEU A C 1
ATOM 2172 O O . LEU A 1 295 ? 29.015 -2.241 -26.794 1.00 84.69 295 LEU A O 1
ATOM 2176 N N . SER A 1 296 ? 28.891 -1.569 -28.931 1.00 88.00 296 SER A N 1
ATOM 2177 C CA . SER A 1 296 ? 30.220 -0.964 -28.943 1.00 88.00 296 SER A CA 1
ATOM 2178 C C . SER A 1 296 ? 30.211 0.412 -28.266 1.00 88.00 296 SER A C 1
ATOM 2180 O O . SER A 1 296 ? 29.162 1.016 -28.035 1.00 88.00 296 SER A O 1
ATOM 2182 N N . LEU A 1 297 ? 31.399 0.960 -27.994 1.00 89.12 297 LEU A N 1
ATOM 2183 C CA . LEU A 1 297 ? 31.535 2.325 -27.472 1.00 89.12 297 L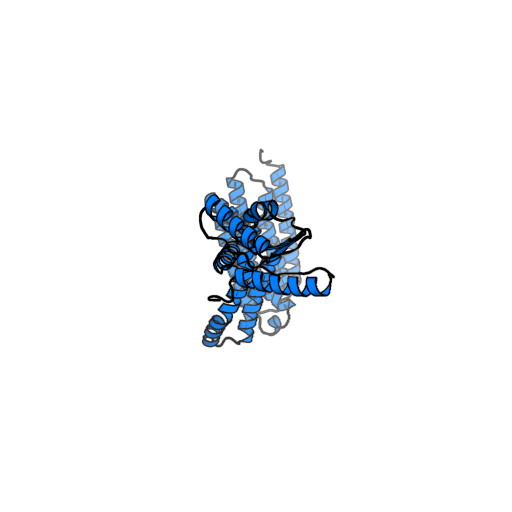EU A CA 1
ATOM 2184 C C . LEU A 1 297 ? 30.916 3.367 -28.423 1.00 89.12 297 LEU A C 1
ATOM 2186 O O . LEU A 1 297 ? 30.355 4.365 -27.972 1.00 89.12 297 LEU A O 1
ATOM 2190 N N . THR A 1 298 ? 30.969 3.116 -29.734 1.00 91.19 298 THR A N 1
ATOM 2191 C CA . THR A 1 298 ? 30.317 3.956 -30.745 1.00 91.19 298 THR A CA 1
ATOM 2192 C C . THR A 1 298 ? 28.797 3.880 -30.634 1.00 91.19 298 THR A C 1
ATOM 2194 O O . THR A 1 298 ? 28.147 4.920 -30.653 1.00 91.19 298 THR A O 1
ATOM 2197 N N . ASP A 1 299 ? 28.228 2.688 -30.452 1.00 88.25 299 ASP A N 1
ATOM 2198 C CA . ASP A 1 299 ? 26.776 2.519 -30.311 1.00 88.25 299 ASP A CA 1
ATOM 2199 C C . ASP A 1 299 ? 26.253 3.156 -29.019 1.00 88.25 299 ASP A C 1
ATOM 2201 O O . ASP A 1 299 ? 25.195 3.786 -29.020 1.00 88.25 299 ASP A O 1
ATOM 2205 N N . LEU A 1 300 ? 27.025 3.062 -27.928 1.00 90.75 300 LEU A N 1
ATOM 2206 C CA . LEU A 1 300 ? 26.738 3.777 -26.686 1.00 90.75 300 LEU A CA 1
ATOM 2207 C C . LEU A 1 300 ? 26.711 5.291 -26.919 1.00 90.75 300 LEU A C 1
ATOM 2209 O O . LEU A 1 300 ? 25.750 5.955 -26.533 1.00 90.75 300 LEU A O 1
ATOM 2213 N N . ALA A 1 301 ? 27.744 5.838 -27.568 1.00 90.50 301 ALA A N 1
ATOM 2214 C CA . ALA A 1 301 ? 27.819 7.264 -27.869 1.00 90.50 301 ALA A CA 1
ATOM 2215 C C . ALA A 1 301 ? 26.630 7.715 -28.731 1.00 90.50 301 ALA A C 1
ATOM 2217 O O . ALA A 1 301 ? 25.974 8.701 -28.399 1.00 90.50 301 ALA A O 1
ATOM 2218 N N . VAL A 1 302 ? 26.292 6.954 -29.777 1.00 92.69 302 VAL A N 1
ATOM 2219 C CA . VAL A 1 302 ? 25.128 7.223 -30.631 1.00 92.69 302 VAL A CA 1
ATOM 2220 C C . VAL A 1 302 ? 23.831 7.178 -29.826 1.00 92.69 302 VAL A C 1
ATOM 2222 O O . VAL A 1 302 ? 23.023 8.093 -29.953 1.00 92.69 302 VAL A O 1
ATOM 2225 N N . GLY A 1 303 ? 23.632 6.175 -28.967 1.00 90.31 303 GLY A N 1
ATOM 2226 C CA . GLY A 1 303 ? 22.435 6.055 -28.132 1.00 90.31 303 GLY A CA 1
ATOM 2227 C C . GLY A 1 303 ? 22.271 7.213 -27.145 1.00 90.31 303 GLY A C 1
ATOM 2228 O O . GLY A 1 303 ? 21.182 7.778 -27.031 1.00 90.31 303 GLY A O 1
ATOM 2229 N N . LEU A 1 304 ? 23.357 7.626 -26.485 1.00 91.31 304 LEU A N 1
ATOM 2230 C CA . LEU A 1 304 ? 23.361 8.775 -25.575 1.00 91.31 304 LEU A CA 1
ATOM 2231 C C . LEU A 1 304 ? 23.077 10.087 -26.318 1.00 91.31 304 LEU A C 1
ATOM 2233 O O . LEU A 1 304 ? 22.222 10.870 -25.895 1.00 91.31 304 LEU A O 1
ATOM 2237 N N . THR A 1 305 ? 23.754 10.329 -27.443 1.00 93.25 305 THR A N 1
ATOM 2238 C CA . THR A 1 305 ? 23.547 11.539 -28.249 1.00 93.25 305 THR A CA 1
ATOM 2239 C C . THR A 1 305 ? 22.145 11.577 -28.854 1.00 93.25 305 THR A C 1
ATOM 2241 O O . THR A 1 305 ? 21.471 12.597 -28.766 1.00 93.25 305 THR A O 1
ATOM 2244 N N . ALA A 1 306 ? 21.653 10.471 -29.410 1.00 92.94 306 ALA A N 1
ATOM 2245 C CA . ALA A 1 306 ? 20.307 10.402 -29.967 1.00 92.94 306 ALA A CA 1
ATOM 2246 C C . ALA A 1 306 ? 19.228 10.591 -28.889 1.00 92.94 306 ALA A C 1
ATOM 2248 O O . ALA A 1 306 ? 18.277 11.335 -29.114 1.00 92.94 306 ALA A O 1
ATOM 2249 N N . GLY A 1 307 ? 19.385 9.984 -27.707 1.00 91.38 307 GLY A N 1
ATOM 2250 C CA . GLY A 1 307 ? 18.423 10.117 -26.610 1.00 91.38 307 GLY A CA 1
ATOM 2251 C C . GLY A 1 307 ? 18.363 11.544 -26.065 1.00 91.38 307 GLY A C 1
ATOM 2252 O O . GLY A 1 307 ? 17.283 12.111 -25.898 1.00 91.38 307 GLY A O 1
ATOM 2253 N N . THR A 1 308 ? 19.525 12.164 -25.854 1.00 91.56 308 THR A N 1
ATOM 2254 C CA . THR A 1 308 ? 19.611 13.567 -25.412 1.00 91.56 308 THR A CA 1
ATOM 2255 C C . THR A 1 308 ? 19.051 14.537 -26.448 1.00 91.56 308 THR A C 1
ATOM 2257 O O . THR A 1 308 ? 18.253 15.403 -26.090 1.00 91.56 308 THR A O 1
ATOM 2260 N N . LEU A 1 309 ? 19.393 14.369 -27.730 1.00 93.31 309 LEU A N 1
ATOM 2261 C CA . LEU A 1 309 ? 18.840 15.187 -28.810 1.00 93.31 309 LEU A CA 1
ATOM 2262 C C . LEU A 1 309 ? 17.326 15.023 -28.929 1.00 93.31 309 LEU A C 1
ATOM 2264 O O . LEU A 1 309 ? 16.631 16.024 -29.062 1.00 93.31 309 LEU A O 1
ATOM 2268 N N . LEU A 1 310 ? 16.807 13.797 -28.843 1.00 93.06 310 LEU A N 1
ATOM 2269 C CA . LEU A 1 310 ? 15.369 13.543 -28.897 1.00 93.06 310 LEU A CA 1
ATOM 2270 C C . LEU A 1 310 ? 14.625 14.278 -27.777 1.00 93.06 310 LEU A C 1
ATOM 2272 O O . LEU A 1 310 ? 13.614 14.924 -28.040 1.00 93.06 310 LEU A O 1
ATOM 2276 N N . SER A 1 311 ? 15.149 14.210 -26.550 1.00 90.44 311 SER A N 1
ATOM 2277 C CA . SER A 1 311 ? 14.587 14.911 -25.393 1.00 90.44 311 SER A CA 1
ATOM 2278 C C . SER A 1 311 ? 14.555 16.426 -25.623 1.00 90.44 311 SER A C 1
ATOM 2280 O O . SER A 1 311 ? 13.489 17.033 -25.582 1.00 90.44 311 SER A O 1
ATOM 2282 N N . VAL A 1 312 ? 15.699 17.029 -25.973 1.00 91.62 312 VAL A N 1
ATOM 2283 C CA . VAL A 1 312 ? 15.822 18.485 -26.170 1.00 91.62 312 VAL A CA 1
ATOM 2284 C C . VAL A 1 312 ? 14.977 18.983 -27.344 1.00 91.62 312 VAL A C 1
ATOM 2286 O O . VAL A 1 312 ? 14.302 20.007 -27.227 1.00 91.62 312 VAL A O 1
ATOM 2289 N N . LEU A 1 313 ? 14.998 18.273 -28.477 1.00 91.31 313 LEU A N 1
ATOM 2290 C CA . LEU A 1 313 ? 14.224 18.643 -29.663 1.00 91.31 313 LEU A CA 1
ATOM 2291 C C . LEU A 1 313 ? 12.722 18.508 -29.421 1.00 91.31 313 LEU A C 1
ATOM 2293 O O . LEU A 1 313 ? 11.972 19.360 -29.892 1.00 91.31 313 LEU A O 1
ATOM 2297 N N . SER A 1 314 ? 12.289 17.495 -28.661 1.00 89.94 314 SER A N 1
ATOM 2298 C CA . SER A 1 314 ? 10.900 17.387 -28.212 1.00 89.94 314 SER A CA 1
ATOM 2299 C C . SER A 1 314 ? 10.516 18.614 -27.388 1.00 89.94 314 SER A C 1
ATOM 2301 O O . SER A 1 314 ? 9.594 19.335 -27.770 1.00 89.94 314 SER A O 1
ATOM 2303 N N . THR A 1 315 ? 11.263 18.918 -26.318 1.00 88.31 315 THR A N 1
ATOM 2304 C CA . THR A 1 315 ? 10.958 20.054 -25.434 1.00 88.31 315 THR A CA 1
ATOM 2305 C C . THR A 1 315 ? 10.869 21.362 -26.209 1.00 88.31 315 THR A C 1
ATOM 2307 O O . THR A 1 315 ? 9.911 22.115 -26.046 1.00 88.31 315 THR A O 1
ATOM 2310 N N . LEU A 1 316 ? 11.852 21.624 -27.075 1.00 88.06 316 LEU A N 1
ATOM 2311 C CA . LE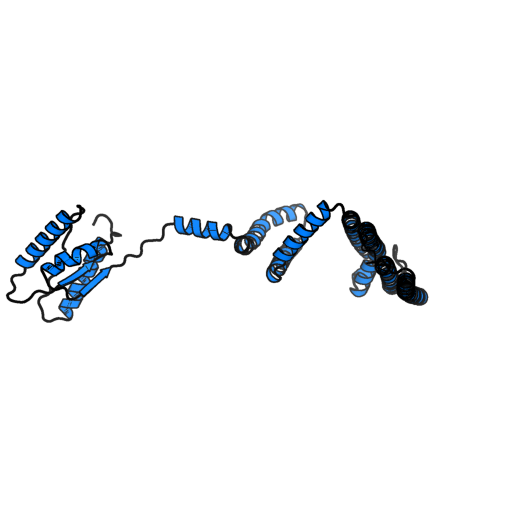U A 1 316 ? 11.897 22.834 -27.887 1.00 88.06 316 LEU A CA 1
ATOM 2312 C C . LEU A 1 316 ? 10.734 22.879 -28.885 1.00 88.06 316 LEU A C 1
ATOM 2314 O O . LEU A 1 316 ? 10.089 23.915 -29.018 1.00 88.06 316 LEU A O 1
ATOM 2318 N N . GLY A 1 317 ? 10.451 21.767 -29.568 1.00 87.38 317 GLY A N 1
ATOM 2319 C CA . GLY A 1 317 ? 9.375 21.675 -30.551 1.00 87.38 317 GLY A CA 1
ATOM 2320 C C . GLY A 1 317 ? 8.009 21.980 -29.941 1.00 87.38 317 GLY A C 1
ATOM 2321 O O . GLY A 1 317 ? 7.269 22.805 -30.477 1.00 87.38 317 GLY A O 1
ATOM 2322 N N . PHE A 1 318 ? 7.704 21.384 -28.788 1.00 85.19 318 PHE A N 1
ATOM 2323 C CA . PHE A 1 318 ? 6.433 21.618 -28.104 1.00 85.19 318 PHE A CA 1
ATOM 2324 C C . PHE A 1 318 ? 6.353 22.997 -27.441 1.00 85.19 318 PHE A C 1
ATOM 2326 O O . PHE A 1 318 ? 5.297 23.618 -27.504 1.00 85.19 318 PHE A O 1
ATOM 2333 N N . ALA A 1 319 ? 7.458 23.535 -26.914 1.00 82.75 319 ALA A N 1
ATOM 2334 C CA . ALA A 1 319 ? 7.495 24.915 -26.419 1.00 82.75 319 ALA A CA 1
ATOM 2335 C C . ALA A 1 319 ? 7.255 25.941 -27.546 1.00 82.75 319 ALA A C 1
ATOM 2337 O O . ALA A 1 319 ? 6.550 26.935 -27.366 1.00 82.75 319 ALA A O 1
ATOM 2338 N N . VAL A 1 320 ? 7.805 25.697 -28.741 1.00 85.19 320 VAL A N 1
ATOM 2339 C CA . VAL A 1 320 ? 7.538 26.533 -29.920 1.00 85.19 320 VAL A CA 1
ATOM 2340 C C . VAL A 1 320 ? 6.082 26.389 -30.366 1.00 85.19 320 VAL A C 1
ATOM 2342 O O . VAL A 1 320 ? 5.450 27.401 -30.671 1.00 85.19 320 VAL A O 1
ATOM 2345 N N . ALA A 1 321 ? 5.533 25.172 -30.385 1.00 83.38 321 ALA A N 1
ATOM 2346 C CA . ALA A 1 321 ? 4.131 24.938 -30.729 1.00 83.38 321 ALA A CA 1
ATOM 2347 C C . ALA A 1 321 ? 3.178 25.688 -29.783 1.00 83.38 321 ALA A C 1
ATOM 2349 O O . ALA A 1 321 ? 2.283 26.386 -30.255 1.00 83.38 321 ALA A O 1
ATOM 2350 N N . GLU A 1 322 ? 3.441 25.643 -28.477 1.00 82.56 322 GLU A N 1
ATOM 2351 C CA . GLU A 1 322 ? 2.688 26.369 -27.449 1.00 82.56 322 GLU A CA 1
ATOM 2352 C C . GLU A 1 322 ? 2.737 27.890 -27.660 1.00 82.56 322 GLU A C 1
ATOM 2354 O O . GLU A 1 322 ? 1.711 28.564 -27.602 1.00 82.56 322 GLU A O 1
ATOM 2359 N N . SER A 1 323 ? 3.905 28.437 -28.023 1.00 81.88 323 SER A N 1
ATOM 2360 C CA . SER A 1 323 ? 4.045 29.870 -28.333 1.00 81.88 323 SER A CA 1
ATOM 2361 C C . SER A 1 323 ? 3.269 30.317 -29.582 1.00 81.88 323 SER A C 1
ATOM 2363 O O . SER A 1 323 ? 2.966 31.501 -29.736 1.00 81.88 323 SER A O 1
ATOM 2365 N N . ARG A 1 324 ? 2.976 29.387 -30.501 1.00 80.50 324 ARG A N 1
ATOM 2366 C CA . ARG A 1 324 ? 2.282 29.646 -31.773 1.00 80.50 324 ARG A CA 1
ATOM 2367 C C . ARG A 1 324 ? 0.779 29.389 -31.693 1.00 80.50 324 ARG A C 1
ATOM 2369 O O . ARG A 1 324 ? 0.035 30.045 -32.417 1.00 80.50 324 ARG A O 1
ATOM 2376 N N . TYR A 1 325 ? 0.355 28.469 -30.831 1.00 77.81 325 TYR A N 1
ATOM 2377 C CA . TYR A 1 325 ? -1.035 28.061 -30.640 1.00 77.81 325 TYR A CA 1
ATOM 2378 C C . TYR A 1 325 ? -1.374 28.039 -29.142 1.00 77.81 325 TYR A C 1
ATOM 2380 O O . TYR A 1 325 ? -1.493 26.955 -28.567 1.00 77.81 325 TYR A O 1
ATOM 2388 N N . PRO A 1 326 ? -1.501 29.213 -28.495 1.00 71.19 326 PRO A N 1
ATOM 2389 C CA . PRO A 1 326 ? -1.858 29.276 -27.084 1.00 71.19 326 PRO A CA 1
ATOM 2390 C C . PRO A 1 326 ? -3.243 28.655 -26.877 1.00 71.19 326 PRO A C 1
ATOM 2392 O O . PRO A 1 326 ? -4.211 29.066 -27.522 1.00 71.19 326 PRO A O 1
ATOM 2395 N N . THR A 1 327 ? -3.332 27.657 -25.996 1.00 65.19 327 THR A N 1
ATOM 2396 C CA . THR A 1 327 ? -4.614 27.090 -25.573 1.00 65.19 327 THR A CA 1
ATOM 2397 C C . THR A 1 327 ? -5.396 28.201 -24.868 1.00 65.19 327 THR A C 1
ATOM 2399 O O . THR A 1 327 ? -4.889 28.826 -23.937 1.00 65.19 327 THR A O 1
ATOM 2402 N N . VAL A 1 328 ? -6.587 28.530 -25.370 1.00 57.16 328 VAL A N 1
ATOM 2403 C CA . VAL A 1 328 ? -7.428 29.583 -24.786 1.00 57.16 328 VAL A CA 1
ATOM 2404 C C . VAL A 1 328 ? -7.984 29.042 -23.470 1.00 57.16 328 VAL A C 1
ATOM 2406 O O . VAL A 1 328 ? -8.688 28.036 -23.492 1.00 57.16 328 VAL A O 1
ATOM 2409 N N . ALA A 1 329 ? -7.602 29.671 -22.356 1.00 49.03 329 ALA A N 1
ATOM 2410 C CA . ALA A 1 329 ? -8.116 29.376 -21.018 1.00 49.03 329 ALA A CA 1
ATOM 2411 C C . ALA A 1 329 ? -9.589 29.781 -20.857 1.00 49.03 329 ALA A C 1
ATOM 2413 O O . ALA A 1 329 ? -9.996 30.784 -21.494 1.00 49.03 329 ALA A O 1
#

Solvent-accessible surface area (backbone atoms only — not comparable to full-atom values): 18057 Å² total; per-residue (Å²): 133,96,56,93,86,42,57,68,61,53,32,52,55,50,48,55,51,51,49,58,54,44,54,74,74,44,97,61,95,75,83,89,81,90,82,72,72,55,103,49,71,71,70,60,20,52,47,52,35,41,55,50,52,53,51,54,55,69,67,56,87,61,101,62,89,70,71,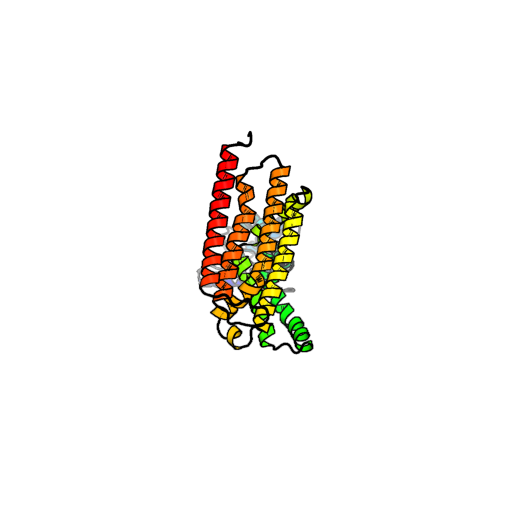40,75,48,70,39,55,49,81,79,63,55,73,47,50,67,55,51,52,75,78,36,52,68,82,47,77,48,74,46,81,76,86,75,82,79,59,69,64,61,55,52,52,52,52,51,51,47,60,66,37,70,72,55,26,50,69,54,51,47,62,50,48,55,59,64,42,48,60,62,50,49,56,54,34,57,76,69,74,48,55,68,67,58,53,52,49,52,53,49,49,52,52,49,50,50,52,50,42,59,74,71,54,45,64,65,59,49,54,55,48,52,51,50,50,50,53,49,63,75,65,71,46,51,35,56,61,23,42,55,51,17,52,51,28,39,53,52,9,53,54,37,6,50,54,36,37,67,59,54,37,70,77,34,59,69,35,72,70,45,32,51,27,36,25,45,43,41,15,34,66,31,42,29,51,14,46,33,41,32,36,52,17,45,45,50,37,34,56,74,64,76,68,53,55,55,64,58,67,37,50,38,47,44,36,49,18,50,32,38,30,49,40,24,56,23,17,44,74,40,70,83,40,81,95,47,68,51,38,51,75,64,51,30,51,49,25,45,52,51,16,52,47,48,34,53,51,41,52,51,52,28,53,52,48,35,77,75,56,68,70,84,128

pLDDT: mean 83.29, std 9.37, range [49.03, 95.94]

Foldseek 3Di:
DVDPLDLLVVQVVVQVVVQVVCVVPDPDDGDGDDQDFDPDPDPVRLVSSLVSLVVVVVVPPDPDADEDEAEEADDVCVSNVVSNCVPHHYPYYHYDHDDDDDDVVVVVVVVVVLCVDPLSVLVPVVVVVLVVVLVVLVVVCVVVVHDPVVSVVVSVVVVVVSCVCVVVVCPVVVVVVVVVLVVVVVVPQLLNVLLVVLVVLQVVLQVQLVVQLVQLDDVQVVDPVSSVLSSQLRNLVSNLVSQLSNLVSVQVRCVVVLNDQLQSVLRNLLSVLVSLLSNLVSLCPGDDTVVRNNDDPVSNVVSNVVSVCSNVCSNVVSVVVCVVDPSDD

Mean predicted aligned error: 17.57 Å

Secondary structure (DSSP, 8-state):
---TT-HHHHHHHHHHHHHHHHHHH-SS----------SS-HHHHHHHHHHHHHHHHHH---SS---EEEEESSTTGGGGHHHHHTTS-EEEEEE----PPPPHHHHHHHHHHHHHSHHHHHHHHHHHHHHHHHHHHHHHHHHTT--HHHHHHHHHHHHHHHHHHHHTTHHHHHHHHHHHHHHHHHTT-HHHHHHHHHHHHHHHHHHHHHHHHHHT-HHHHHSHHHHHHHHHHHHHHHHHHHHHHHHHHHHHHHHHTT---GGGGHHHHHHHHHHHHHHHHHHHHS-S-TT-----HHHHHHHHHHHHHHHHHHHHHHHHHHHHS----

Sequence (329 aa):
VADPEDSDVNVLFQGVRAHDDLVASEEQGVEIAAVTGTQAGDVRANRALGDEVDTVLAGLSTGESVSAVVITDGAQDESTLPVIRSRVPIDSVRRVVVRQAQDLESIYYTMKQVLADPETRGTILVPLGVLLLIYPAATVASLFDVPGAALLGVLSALLGLYTLFRGLGLERSIDGAVDRARELLYTGRVTLVTYVVAAALVVVGGVQGVSLLETAGSTVSSDPALAVSAFAHGAVRWFAAAGITSSMGQVTDEYLADSFEWRYLNAPFYVLAIALVLFALTGYFLPAAPGVTALSLTDLAVGLTAGTLLSVLSTLGFAVAESRYPTVA